Protein 4YAC (pdb70)

Solvent-accessible surface area: 14343 Å² total; per-residue (Å²): 35,111,111,2,117,36,65,6,0,0,0,3,13,0,3,51,42,40,5,29,1,1,0,45,2,1,2,58,77,5,100,2,75,0,0,0,0,13,93,117,91,68,36,1,85,113,2,49,42,73,5,77,141,94,162,38,41,19,41,43,16,131,3,47,16,39,66,155,81,37,0,36,59,5,1,70,67,0,56,159,68,48,10,61,7,12,0,0,0,2,13,19,42,40,55,104,111,29,69,92,130,152,33,72,170,114,39,69,92,109,0,50,49,26,1,23,50,3,7,61,6,0,1,108,23,1,22,55,64,5,54,153,97,58,130,7,8,0,0,0,0,9,4,3,8,2,0,25,9,77,38,114,66,12,28,11,37,13,61,0,9,98,43,0,57,34,44,0,60,59,13,110,120,98,8,76,140,87,120,1,12,8,0,0,0,0,16,7,60,120,94,82,2,53,38,58,27,139,108,19,68,126,60,74,62,41,41,74,11,1,118,48,1,14,61,2,0,84,81,83,110,14,93,9,66,51,23,118,72,9,46,117,18,39,124,65,55,68,91,135,81,85,75,54,131,109,71,148,30,131,86,83,66,76,58,151,125,69,117,91,119,118,94,113,178,141,110,104,137,122

Nearest PDB structures (foldseek):
  4ya6-assembly1_A  TM=1.002E+00  e=1.571E-50  Sphingobium sp. SYK-6
  3tjr-assembly1_A  TM=9.143E-01  e=1.777E-22  Mycobacterium avium subsp. paratuberculosis
  4trr-assembly2_F  TM=9.568E-01  e=6.098E-18  Burkholderia cenocepacia J2315
  4trr-assembly1_D  TM=9.636E-01  e=1.233E-17  Burkholderia cenocepacia J2315
  8dt1-assembly1_A  TM=8.671E-01  e=3.814E-18  Burkholderia cenocepacia

Secondary structure (DSSP, 8-state):
----TT-EEEEETTTSHHHHHHHHHHHHTS--EEEEEES-HHHHHHHHHHHTTSS-EEEEEE--TT-HHHHHHHHHHHHHHT-S-SEEEE---------GGG--HHHHHHHHIIIIIHHHHHHHHHHHHHHHHTS-EEEEEE--GGGT---TT-HHHHHHHHHHHHHHHHHHHHSGGGTEEEEEE------HHHHHHHHHHHH--HHHHHHHHHHHHHTT-SEE---TTHHHHHHHHHHHHHHHHHTTSSSHHHHHHHHHHHHHHSSS--

Foldseek 3Di:
DPLQALAEEEFEPCLDDLRVLLQCCCFAVVVHQYEYEYQDPVSVVVSVVVCVPGPGHYHYDHDDLLDLVVLLVVQVVSCVRRRAHQEYALADADADFDAPVPDDVVNLCVRLSNLAVSLVSNCVNRVVVLLVVLPEHEYEYEAACLLQDDDGRRVSSSVSRVNVVVVQVVCCVPRVVSNYFGAYHHQLCVVVSVVLSVVVVVVDDSNVVSVLVVVCRNVRPHYSYPRCPCVVVSVVVVVVVVCVVCVCVVVCVNVVVVVVVVVVVPPDDD

Organism: Sphingobium sp. (strain NBRC 103272 / SYK-6) (NCBI:txid627192)

CATH classification: 3.40.50.720

Radius of gyration: 21.02 Å; Cα contacts (8 Å, |Δi|>4): 459; chains: 1; bounding box: 44×61×51 Å

B-factor: mean 50.24, std 26.6, range [18.01, 157.69]

Sequence (270 aa):
MQDLEGKVAFVTGGGSGVALGQAKVLAEEAQMKVVIADIRQDHLDEAMGYFSQKNVAVHPVRLDLTDRAAYAAAVDEAEQVFGPVDLLCNTAGVSQFGPIEKATFDDWDWQMDVNVNGVINGVMTVMPRMIERGQGGHILITASMSAFVALPTTGIYCTTKYAVRGLAESLRVEMPKYNIGVSLLCPGGEAVFAGLKRVIEHGFDPVDLGRVVLDAVRNDRFWVLPYPEFAEGQKARDQEVIDAMMSYADHPDYARRMKIREQMKRDMPG

Structure (mmCIF, N/CA/C/O backbone):
data_4YAC
#
_entry.id   4YAC
#
_cell.length_a   79.298
_cell.length_b   79.298
_cell.length_c   71.973
_cell.angle_alpha   90.00
_cell.angle_beta   90.00
_cell.angle_gamma   120.00
#
_symmetry.space_group_name_H-M   'P 32 2 1'
#
loop_
_entity.id
_entity.type
_entity.pdbx_description
1 polymer 'C alpha-dehydrogenase'
2 non-polymer '1,4-DIHYDRONICOTINAMIDE ADENINE DINUCLEOTIDE'
3 water water
#
loop_
_atom_site.g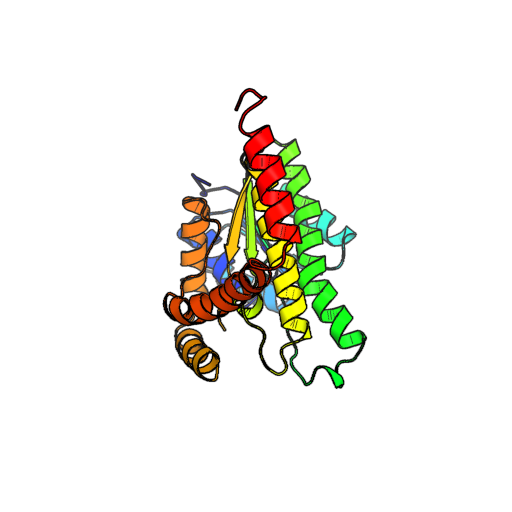roup_PDB
_atom_site.id
_atom_site.type_symbol
_atom_site.label_atom_id
_atom_site.label_alt_id
_atom_site.label_comp_id
_atom_site.label_asym_id
_atom_site.label_entity_id
_atom_site.label_seq_id
_atom_site.pdbx_PDB_ins_code
_atom_site.Cartn_x
_atom_site.Cartn_y
_atom_site.Cartn_z
_atom_site.occupancy
_atom_site.B_iso_or_equiv
_atom_site.auth_seq_id
_atom_site.auth_comp_id
_atom_site.auth_asym_id
_atom_site.auth_atom_id
_atom_site.pdbx_PDB_model_num
ATOM 1 N N . MET A 1 1 ? -9.349 -18.205 25.034 1.00 53.78 1 MET A N 1
ATOM 2 C CA . MET A 1 1 ? -9.944 -18.961 26.174 1.00 44.85 1 MET A CA 1
ATOM 3 C C . MET A 1 1 ? -8.932 -19.073 27.313 1.00 50.35 1 MET A C 1
ATOM 4 O O . MET A 1 1 ? -7.782 -19.447 27.071 1.00 51.64 1 MET A O 1
ATOM 20 N N . GLN A 1 2 ? -9.357 -18.769 28.541 1.00 54.38 2 GLN A N 1
ATOM 21 C CA . GLN A 1 2 ? -8.457 -18.728 29.691 1.00 70.59 2 GLN A CA 1
ATOM 22 C C . GLN A 1 2 ? -8.622 -19.941 30.591 1.00 55.79 2 GLN A C 1
ATOM 23 O O . GLN A 1 2 ? -9.575 -20.714 30.447 1.00 53.42 2 GLN A O 1
ATOM 37 N N . ASP A 1 3 ? -7.660 -20.095 31.498 1.00 66.21 3 ASP A N 1
ATOM 38 C CA . ASP A 1 3 ? -7.683 -21.124 32.534 1.00 79.17 3 ASP A CA 1
ATOM 39 C C . ASP A 1 3 ? -7.899 -22.530 31.968 1.00 94.03 3 ASP A C 1
ATOM 40 O O . ASP A 1 3 ? -8.773 -23.267 32.422 1.00 122.70 3 ASP A O 1
ATOM 49 N N . LEU A 1 4 ? -7.078 -22.903 30.992 1.00 63.78 4 LEU A N 1
ATOM 50 C CA . LEU A 1 4 ? -7.244 -24.165 30.279 1.00 47.20 4 LEU A CA 1
ATOM 51 C C . LEU A 1 4 ? -7.044 -25.395 31.162 1.00 45.13 4 LEU A C 1
ATOM 52 O O . LEU A 1 4 ? -7.483 -26.485 30.806 1.00 40.31 4 LEU A O 1
ATOM 68 N N . GLU A 1 5 ? -6.385 -25.230 32.305 1.00 47.89 5 GLU A N 1
ATOM 69 C CA . GLU A 1 5 ? -6.121 -26.368 33.186 1.00 38.68 5 GLU A CA 1
ATOM 70 C C . GLU A 1 5 ? -7.418 -27.041 33.626 1.00 40.34 5 GLU A C 1
ATOM 71 O O . GLU A 1 5 ? -8.306 -26.395 34.177 1.00 41.30 5 GLU A O 1
ATOM 83 N N . GLY A 1 6 ? -7.518 -28.340 33.369 1.00 35.17 6 GLY A N 1
ATOM 84 C CA . GLY A 1 6 ? -8.682 -29.111 33.762 1.00 38.51 6 GLY A CA 1
ATOM 85 C C . GLY A 1 6 ? -9.824 -29.069 32.763 1.00 38.04 6 GLY A C 1
ATOM 86 O O . GLY A 1 6 ? -10.792 -29.817 32.887 1.00 37.16 6 GLY A O 1
ATOM 90 N N . LYS A 1 7 ? -9.726 -28.192 31.771 1.00 35.11 7 LYS A N 1
ATOM 91 C CA . LYS A 1 7 ? -10.755 -28.117 30.745 1.00 29.33 7 LYS A CA 1
ATOM 92 C C . LYS A 1 7 ? -10.530 -29.225 29.723 1.00 31.76 7 LYS A C 1
ATOM 93 O O . LYS A 1 7 ? -9.445 -29.803 29.652 1.00 34.89 7 LYS A O 1
ATOM 112 N N . VAL A 1 8 ? -11.568 -29.522 28.948 1.00 30.48 8 VAL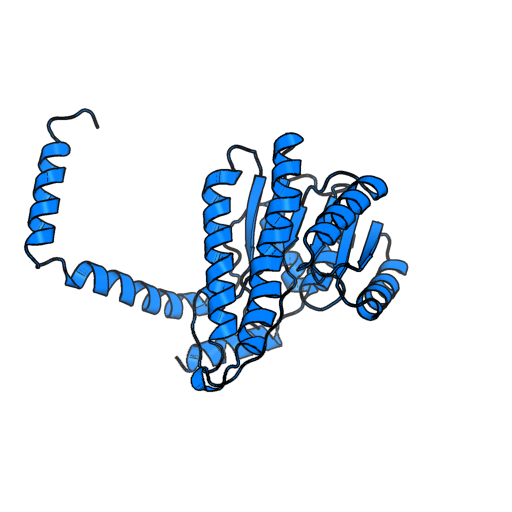 A N 1
ATOM 113 C CA . VAL A 1 8 ? -11.581 -30.692 28.072 1.00 30.77 8 VAL A CA 1
ATOM 114 C C . VAL A 1 8 ? -11.335 -30.346 26.606 1.00 34.76 8 VAL A C 1
ATOM 115 O O . VAL A 1 8 ? -12.023 -29.502 26.041 1.00 29.15 8 VAL A O 1
ATOM 128 N N . ALA A 1 9 ? -10.367 -31.022 25.994 1.00 28.20 9 ALA A N 1
ATOM 129 C CA . ALA A 1 9 ? -10.069 -30.843 24.576 1.00 28.11 9 ALA A CA 1
ATOM 130 C C . ALA A 1 9 ? -10.403 -32.108 23.798 1.00 31.95 9 ALA A C 1
ATOM 131 O O . ALA A 1 9 ? -10.189 -33.221 24.276 1.00 26.95 9 ALA A O 1
ATOM 138 N N . PHE A 1 10 ? -10.921 -31.920 22.590 1.00 25.24 10 PHE A N 1
ATOM 139 C CA . PHE A 1 10 ? -11.244 -33.019 21.694 1.00 22.45 10 PHE A CA 1
ATOM 140 C C . PHE A 1 10 ? -10.434 -32.806 20.422 1.00 26.79 10 PHE A C 1
ATOM 141 O O . PHE A 1 10 ? -10.691 -31.861 19.676 1.00 26.76 10 PHE A O 1
ATOM 158 N N . VAL A 1 11 ? -9.440 -33.666 20.200 1.00 26.62 11 VAL A N 1
ATOM 159 C CA . VAL A 1 11 ? -8.471 -33.477 19.118 1.00 22.46 11 VAL A CA 1
ATOM 160 C C . VAL A 1 11 ? -8.587 -34.583 18.074 1.00 25.62 11 VAL A C 1
ATOM 161 O O . VAL A 1 11 ? -8.283 -35.745 18.349 1.00 25.64 11 VAL A O 1
ATOM 174 N N . THR A 1 12 ? -9.002 -34.215 16.863 1.00 25.41 12 THR A N 1
ATOM 175 C CA . THR A 1 12 ? -9.179 -35.196 15.799 1.00 25.92 12 THR A CA 1
ATOM 176 C C . THR A 1 12 ? -7.859 -35.456 15.081 1.00 23.19 12 THR A C 1
ATOM 177 O O . THR A 1 12 ? -7.034 -34.552 14.907 1.00 26.02 12 THR A O 1
ATOM 188 N N . GLY A 1 13 ? -7.664 -36.707 14.678 1.00 24.35 13 GLY A N 1
ATOM 189 C CA . GLY A 1 13 ? -6.414 -37.128 14.083 1.00 25.86 13 GLY A CA 1
ATOM 190 C C . GLY A 1 13 ? -5.297 -37.224 15.103 1.00 26.57 13 GLY A C 1
ATOM 191 O O . GLY A 1 13 ? -4.128 -37.332 14.736 1.00 24.55 13 GLY A O 1
ATOM 195 N N . GLY A 1 14 ? -5.664 -37.219 16.383 1.00 27.92 14 GLY A N 1
ATOM 196 C CA . GLY A 1 14 ? -4.713 -37.079 17.475 1.00 29.36 14 GLY A CA 1
ATOM 197 C C . GLY A 1 14 ? -3.740 -38.225 17.690 1.00 33.51 14 GLY A C 1
ATOM 198 O O . GLY A 1 14 ? -2.896 -38.158 18.584 1.00 28.02 14 GLY A O 1
ATOM 202 N N . GLY A 1 15 ? -3.851 -39.273 16.882 1.00 28.93 15 GLY A N 1
ATOM 203 C CA . GLY A 1 15 ? -2.963 -40.415 16.994 1.00 31.44 15 GLY A CA 1
ATOM 204 C C . GLY A 1 15 ? -1.619 -40.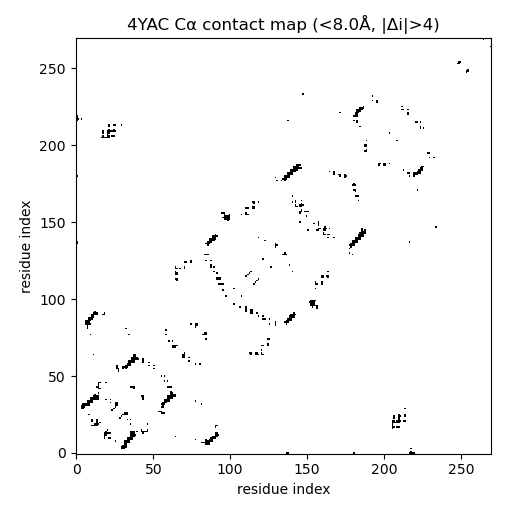220 16.311 1.00 39.18 15 GLY A C 1
ATOM 205 O O . GLY A 1 15 ? -0.703 -41.016 16.514 1.00 36.51 15 GLY A O 1
ATOM 209 N N . SER A 1 16 ? -1.492 -39.171 15.501 1.00 30.75 16 SER A N 1
ATOM 210 C CA . SER A 1 16 ? -0.276 -38.968 14.715 1.00 28.93 16 SER A CA 1
ATOM 211 C C . SER A 1 16 ? -0.072 -37.521 14.285 1.00 33.43 16 SER A C 1
ATOM 212 O O . SER A 1 16 ? -0.993 -36.711 14.339 1.00 30.63 16 SER A O 1
ATOM 220 N N . GLY A 1 17 ? 1.151 -37.210 13.869 1.00 30.19 17 GLY A N 1
ATOM 221 C CA . GLY A 1 17 ? 1.449 -35.978 13.155 1.00 34.30 17 GLY A CA 1
ATOM 222 C C . GLY A 1 17 ? 1.099 -34.692 13.878 1.00 39.31 17 GLY A C 1
ATOM 223 O O . GLY A 1 17 ? 1.292 -34.571 15.089 1.00 32.71 17 GLY A O 1
ATOM 227 N N . VAL A 1 18 ? 0.587 -33.726 13.118 1.00 29.87 18 VAL A N 1
ATOM 228 C CA . VAL A 1 18 ? 0.262 -32.400 13.647 1.00 29.47 18 VAL A CA 1
ATOM 229 C C . VAL A 1 18 ? -0.699 -32.475 14.824 1.00 27.66 18 VAL A C 1
ATOM 230 O O . VAL A 1 18 ? -0.502 -31.801 15.835 1.00 31.40 18 VAL A O 1
ATOM 243 N N . ALA A 1 19 ? -1.740 -33.290 14.693 1.00 24.67 19 ALA A N 1
ATOM 244 C CA . ALA A 1 19 ? -2.760 -33.368 15.736 1.00 26.09 19 ALA A CA 1
ATOM 245 C C . ALA A 1 19 ? -2.197 -33.952 17.031 1.00 26.72 19 ALA A C 1
ATOM 246 O O . ALA A 1 19 ? -2.543 -33.499 18.119 1.00 28.44 19 ALA A O 1
ATOM 253 N N . LEU A 1 20 ? -1.340 -34.961 16.915 1.00 24.69 20 LEU A N 1
ATOM 254 C CA . LEU A 1 20 ? -0.691 -35.531 18.092 1.00 24.66 20 LEU A CA 1
ATOM 255 C C . LEU A 1 20 ? 0.157 -34.466 18.779 1.00 29.52 20 LEU A C 1
ATOM 256 O O . LEU A 1 20 ? 0.205 -34.395 20.006 1.00 27.83 20 LEU A O 1
ATOM 272 N N . GLY A 1 21 ? 0.818 -33.632 17.984 1.00 29.53 21 GLY A N 1
ATOM 273 C CA . GLY A 1 21 ? 1.585 -32.520 18.512 1.00 29.60 21 GLY A CA 1
ATOM 274 C C . GLY A 1 21 ? 0.706 -31.573 19.306 1.00 37.46 21 GLY A C 1
ATOM 275 O O . GLY A 1 21 ? 1.102 -31.077 20.360 1.00 34.92 21 GLY A O 1
ATOM 279 N N . GLN A 1 22 ? -0.497 -31.325 18.800 1.00 35.42 22 GLN A N 1
ATOM 280 C CA . GLN A 1 22 ? -1.453 -30.484 19.509 1.00 33.58 22 GLN A CA 1
ATOM 281 C C . GLN A 1 22 ? -1.872 -31.153 20.815 1.00 28.79 22 GLN A C 1
ATOM 282 O O . GLN A 1 22 ? -1.882 -30.518 21.867 1.00 31.58 22 GLN A O 1
ATOM 296 N N . ALA A 1 23 ? -2.191 -32.440 20.744 1.00 29.62 23 ALA A N 1
ATOM 297 C CA . ALA A 1 23 ? -2.605 -33.199 21.922 1.00 29.53 23 ALA A CA 1
ATOM 298 C C . ALA A 1 23 ? -1.543 -33.177 23.021 1.00 32.29 23 ALA A C 1
ATOM 299 O O . ALA A 1 23 ? -1.859 -32.981 24.200 1.00 33.91 23 ALA A O 1
ATOM 306 N N . LYS A 1 24 ? -0.285 -33.378 22.638 1.00 30.80 24 LYS A N 1
ATOM 307 C CA . LYS A 1 24 ? 0.811 -33.411 23.604 1.00 29.66 24 LYS A CA 1
ATOM 308 C C . LYS A 1 24 ? 0.918 -32.100 24.368 1.00 35.83 24 LYS A C 1
ATOM 309 O O . LYS A 1 24 ? 1.018 -32.088 25.599 1.00 33.37 24 LYS A O 1
ATOM 328 N N . VAL A 1 25 ? 0.908 -30.997 23.630 1.00 33.50 25 VAL A N 1
ATOM 329 C CA . VAL A 1 25 ? 1.047 -29.672 24.225 1.00 31.40 25 VAL A CA 1
ATOM 330 C C . VAL A 1 25 ? -0.142 -29.347 25.119 1.00 35.00 25 VAL A C 1
ATOM 331 O O . VAL A 1 25 ? 0.026 -28.778 26.197 1.00 34.22 25 VAL A O 1
ATOM 344 N N . LEU A 1 26 ? -1.344 -29.709 24.682 1.00 31.87 26 LEU A N 1
ATOM 345 C CA . LEU A 1 26 ? -2.537 -29.411 25.465 1.00 29.63 26 LEU A CA 1
ATOM 346 C C . LEU A 1 26 ? -2.589 -30.260 26.739 1.00 36.23 26 LEU A C 1
ATOM 347 O O . LEU A 1 26 ? -2.961 -29.767 27.806 1.00 34.54 26 LEU A O 1
ATOM 363 N N . ALA A 1 27 ? -2.195 -31.525 26.633 1.00 37.48 27 ALA A N 1
ATOM 364 C CA . ALA A 1 27 ? -2.240 -32.444 27.771 1.00 35.81 27 ALA A CA 1
ATOM 365 C C . ALA A 1 27 ? -1.127 -32.176 28.780 1.00 33.81 27 ALA A C 1
ATOM 366 O O . ALA A 1 27 ? -1.335 -32.272 29.995 1.00 32.49 27 ALA A O 1
ATOM 373 N N . GLU A 1 28 ? 0.056 -31.840 28.279 1.00 35.23 28 GLU A N 1
ATOM 374 C CA . GLU A 1 28 ? 1.237 -31.718 29.128 1.00 34.28 28 GLU A CA 1
ATOM 375 C C . GLU A 1 28 ? 1.407 -30.306 29.672 1.00 43.72 28 GLU A C 1
ATOM 376 O O . GLU A 1 28 ? 1.345 -30.095 30.882 1.00 62.24 28 GLU A O 1
ATOM 388 N N . GLU A 1 29 ? 1.615 -29.340 28.784 1.00 36.81 29 GLU A N 1
ATOM 389 C CA . GLU A 1 29 ? 1.847 -27.963 29.214 1.00 43.80 29 GLU A CA 1
ATOM 390 C C . GLU A 1 29 ? 0.581 -27.318 29.766 1.00 47.02 29 GLU A C 1
ATOM 391 O O . GLU A 1 29 ? 0.562 -26.837 30.899 1.00 44.22 29 GLU A O 1
ATOM 403 N N . ALA A 1 30 ? -0.472 -27.301 28.955 1.00 44.32 30 ALA A N 1
ATOM 404 C CA . ALA A 1 30 ? -1.718 -26.642 29.331 1.00 35.07 30 ALA A CA 1
ATOM 405 C C . ALA A 1 30 ? -2.495 -27.425 30.384 1.00 38.64 30 ALA A C 1
ATOM 406 O O . ALA A 1 30 ? -3.426 -26.894 30.990 1.00 39.38 30 ALA A O 1
ATOM 413 N N . GLN A 1 31 ? -2.126 -28.687 30.579 1.00 39.11 31 GLN A N 1
ATOM 414 C CA . GLN A 1 31 ? -2.771 -29.545 31.570 1.00 33.99 31 GLN A CA 1
ATOM 415 C C . GLN A 1 31 ? -4.274 -29.689 31.325 1.00 34.50 31 GLN A C 1
ATOM 416 O O . GLN A 1 31 ? -5.062 -29.734 32.268 1.00 35.76 31 GLN A O 1
ATOM 430 N N . MET A 1 32 ? -4.671 -29.755 30.058 1.00 30.87 32 MET A N 1
ATOM 431 C CA . MET A 1 32 ? -6.057 -30.045 29.722 1.00 32.48 32 MET A CA 1
ATOM 432 C C . MET A 1 32 ? -6.311 -31.541 29.810 1.00 30.67 32 MET A C 1
ATOM 433 O O . MET A 1 32 ? -5.378 -32.346 29.727 1.00 33.04 32 MET A O 1
ATOM 447 N N . LYS A 1 33 ? -7.576 -31.907 29.990 1.00 29.33 33 LYS A N 1
ATOM 448 C CA . LYS A 1 33 ? -8.007 -33.284 29.810 1.00 31.61 33 LYS A CA 1
ATOM 449 C C . LYS A 1 33 ? -8.266 -33.462 28.329 1.00 29.94 33 LYS A C 1
ATOM 450 O O . LYS A 1 33 ? -9.149 -32.811 27.774 1.00 31.28 33 LYS A O 1
ATOM 469 N N . VAL A 1 34 ? -7.486 -34.324 27.684 1.00 27.74 34 VAL A N 1
ATOM 470 C CA . VAL A 1 34 ? -7.516 -34.427 26.232 1.00 27.16 34 VAL A CA 1
ATOM 471 C C . VAL A 1 34 ? -8.053 -35.760 25.739 1.00 29.67 34 VAL A C 1
ATOM 472 O O . VAL A 1 34 ? -7.566 -36.820 26.129 1.00 30.29 34 VAL A O 1
ATOM 485 N N . VAL A 1 35 ? -9.057 -35.690 24.869 1.00 30.92 35 VAL A N 1
ATOM 486 C CA . VAL A 1 35 ? -9.516 -36.854 24.126 1.00 26.11 35 VAL A CA 1
ATOM 487 C C . VAL A 1 35 ? -8.864 -36.828 22.755 1.00 28.17 35 VAL A C 1
ATOM 488 O O . VAL A 1 35 ? -9.010 -35.849 22.030 1.00 26.53 35 VAL A O 1
ATOM 501 N N . ILE A 1 36 ? -8.134 -37.884 22.404 1.00 26.54 36 ILE A N 1
ATOM 502 C CA . ILE A 1 36 ? -7.595 -38.000 21.053 1.00 22.21 36 ILE A CA 1
ATOM 503 C C . ILE A 1 36 ? -8.482 -38.956 20.279 1.00 29.59 36 ILE A C 1
ATOM 504 O O . ILE A 1 36 ? -8.734 -40.078 20.717 1.00 24.33 36 ILE A O 1
ATOM 520 N N . ALA A 1 37 ? -8.978 -38.476 19.142 1.00 26.54 37 ALA A N 1
ATOM 521 C CA . ALA A 1 37 ? -9.902 -39.222 18.304 1.00 27.65 37 ALA A CA 1
ATOM 522 C C . ALA A 1 37 ? -9.242 -39.518 16.971 1.00 23.60 37 ALA A C 1
ATOM 523 O O . ALA A 1 37 ? -8.812 -38.605 16.276 1.00 28.37 37 ALA A O 1
ATOM 530 N N . ASP A 1 38 ? -9.162 -40.795 16.623 1.00 27.11 38 ASP A N 1
ATOM 531 C CA . ASP A 1 38 ? -8.432 -41.223 15.437 1.00 25.86 38 ASP A CA 1
ATOM 532 C C . ASP A 1 38 ? -9.061 -42.476 14.849 1.00 29.09 38 ASP A C 1
ATOM 533 O O . ASP A 1 38 ? -9.590 -43.305 15.577 1.00 24.79 38 ASP A O 1
ATOM 542 N N . ILE A 1 39 ? -9.006 -42.619 13.531 1.00 24.82 39 ILE A N 1
ATOM 543 C CA . ILE A 1 39 ? -9.587 -43.788 12.887 1.00 26.16 39 ILE A CA 1
ATOM 544 C C . ILE A 1 39 ? -8.704 -45.022 13.071 1.00 27.10 39 ILE A C 1
ATOM 545 O O . ILE A 1 39 ? -9.207 -46.142 13.111 1.00 28.08 39 ILE A O 1
ATOM 561 N N . ARG A 1 40 ? -7.396 -44.819 13.206 1.00 27.19 40 ARG A N 1
ATOM 562 C CA . ARG A 1 40 ? -6.466 -45.940 13.307 1.00 24.80 40 ARG A CA 1
ATOM 563 C C . ARG A 1 40 ? -6.156 -46.338 14.744 1.00 36.89 40 ARG A C 1
ATOM 564 O O . ARG A 1 40 ? -5.616 -45.550 15.519 1.00 30.39 40 ARG A O 1
ATOM 585 N N . GLN A 1 41 ? -6.483 -47.580 15.085 1.00 27.53 41 GLN A N 1
ATOM 586 C CA . GLN A 1 41 ? -6.250 -48.091 16.432 1.00 28.90 41 GLN A CA 1
ATOM 587 C C . GLN A 1 41 ? -4.763 -48.154 16.762 1.00 33.52 41 GLN A C 1
ATOM 588 O O . GLN A 1 41 ? -4.369 -47.897 17.902 1.00 34.56 41 GLN A O 1
ATOM 602 N N . ASP A 1 42 ? -3.930 -48.494 15.781 1.00 29.33 42 ASP A N 1
ATOM 603 C CA . ASP A 1 42 ? -2.506 -48.634 16.065 1.00 33.18 42 ASP A CA 1
ATOM 604 C C . ASP A 1 42 ? -1.882 -47.265 16.358 1.00 37.07 42 ASP A C 1
ATOM 605 O O . ASP A 1 42 ? -0.982 -47.169 17.186 1.00 32.31 42 ASP A O 1
ATOM 614 N N . HIS A 1 43 ? -2.387 -46.201 15.736 1.00 32.63 43 HIS A N 1
ATOM 615 C CA . HIS A 1 43 ? -1.889 -44.858 16.037 1.00 43.17 43 HIS A CA 1
ATOM 616 C C . HIS A 1 43 ? -2.274 -44.439 17.458 1.00 33.89 43 HIS A C 1
ATOM 617 O O . HIS A 1 43 ? -1.463 -43.868 18.182 1.00 31.78 43 HIS A O 1
ATOM 631 N N . LEU A 1 44 ? -3.517 -44.717 17.840 1.00 24.42 44 LEU A N 1
ATOM 632 C CA . LEU A 1 44 ? -3.988 -44.503 19.206 1.00 24.22 44 LEU A CA 1
ATOM 633 C C . LEU A 1 44 ? -3.095 -45.220 20.202 1.00 31.36 44 LEU A C 1
ATOM 634 O O . LEU A 1 44 ? -2.679 -44.639 21.207 1.00 29.97 44 LEU A O 1
ATOM 650 N N . ASP A 1 45 ? -2.807 -46.489 19.930 1.00 27.67 45 ASP A N 1
ATOM 651 C CA . ASP A 1 45 ? -1.999 -47.293 20.841 1.00 34.83 45 ASP A CA 1
ATOM 652 C C . ASP A 1 45 ? -0.595 -46.708 20.983 1.00 38.18 45 ASP A C 1
ATOM 653 O O . ASP A 1 45 ? -0.022 -46.715 22.074 1.00 32.60 45 ASP A O 1
ATOM 662 N N . GLU A 1 46 ? -0.047 -46.205 19.879 1.00 33.46 46 GLU A N 1
ATOM 663 C CA . GLU A 1 46 ? 1.272 -45.582 19.893 1.00 34.78 46 GLU A CA 1
ATOM 664 C C . GLU A 1 46 ? 1.258 -44.323 20.749 1.00 38.35 46 GLU A C 1
ATOM 665 O O . GLU A 1 46 ? 2.136 -44.117 21.584 1.00 38.41 46 GLU A O 1
ATOM 677 N N . ALA A 1 47 ? 0.254 -43.481 20.528 1.00 31.39 47 ALA A N 1
ATOM 678 C CA . ALA A 1 47 ? 0.121 -42.237 21.275 1.00 31.76 47 ALA A CA 1
ATOM 679 C C . ALA A 1 47 ? -0.002 -42.520 22.768 1.00 35.32 47 ALA A C 1
ATOM 680 O O . ALA A 1 47 ? 0.651 -41.871 23.582 1.00 34.35 47 ALA A O 1
ATOM 687 N N . MET A 1 48 ? -0.826 -43.498 23.129 1.00 31.85 48 MET A N 1
ATOM 688 C CA . MET A 1 48 ? -1.029 -43.818 24.539 1.00 29.52 48 MET A CA 1
ATOM 689 C C . MET A 1 48 ? 0.216 -44.454 25.142 1.00 33.04 48 MET A C 1
ATOM 690 O O . MET A 1 48 ? 0.408 -44.418 26.358 1.00 31.81 48 MET A O 1
ATOM 704 N N . GLY A 1 49 ? 1.066 -45.029 24.300 1.00 34.49 49 GLY A N 1
ATOM 705 C CA . GLY A 1 49 ? 2.342 -45.540 24.767 1.00 43.53 49 GLY A CA 1
ATOM 706 C C . GLY A 1 49 ? 3.189 -44.397 25.295 1.00 45.20 49 GLY A C 1
ATOM 707 O O . GLY A 1 49 ? 3.870 -44.521 26.321 1.00 38.21 49 GLY A O 1
ATOM 711 N N . TYR A 1 50 ? 3.136 -43.274 24.584 1.00 37.12 50 TYR A N 1
ATOM 712 C CA . TYR A 1 50 ? 3.817 -42.052 24.999 1.00 32.99 50 TYR A CA 1
ATOM 713 C C . TYR A 1 50 ? 3.173 -41.460 26.253 1.00 31.96 50 TYR A C 1
ATOM 714 O O . TYR A 1 50 ? 3.843 -41.226 27.269 1.00 34.26 50 TYR A O 1
ATOM 732 N N . PHE A 1 51 ? 1.867 -41.230 26.186 1.00 36.75 51 PHE A N 1
ATOM 733 C CA . PHE A 1 51 ? 1.169 -40.543 27.267 1.00 36.23 51 PHE A CA 1
ATOM 734 C C . PHE A 1 51 ? 1.172 -41.350 28.561 1.00 34.94 51 PHE A C 1
ATOM 735 O O . PHE A 1 51 ? 1.013 -40.784 29.637 1.00 34.61 51 PHE A O 1
ATOM 752 N N . SER A 1 52 ? 1.362 -42.663 28.465 1.00 32.29 52 SER A N 1
ATOM 753 C CA . SER A 1 52 ? 1.414 -43.503 29.664 1.00 36.38 52 SER A CA 1
ATOM 754 C C . SER A 1 52 ? 2.684 -43.253 30.476 1.00 42.51 52 SER A C 1
ATOM 755 O O . SER A 1 52 ? 2.833 -43.777 31.582 1.00 39.57 52 SER A O 1
ATOM 763 N N . GLN A 1 53 ? 3.601 -42.469 29.911 1.00 32.31 53 GLN A N 1
ATOM 764 C CA . GLN A 1 53 ? 4.854 -42.120 30.573 1.00 33.58 53 GLN A CA 1
ATOM 765 C C . GLN A 1 53 ? 4.903 -40.638 30.958 1.00 33.54 53 GLN A C 1
ATOM 766 O O . GLN A 1 53 ? 5.973 -40.104 31.255 1.00 34.52 53 GLN A O 1
ATOM 780 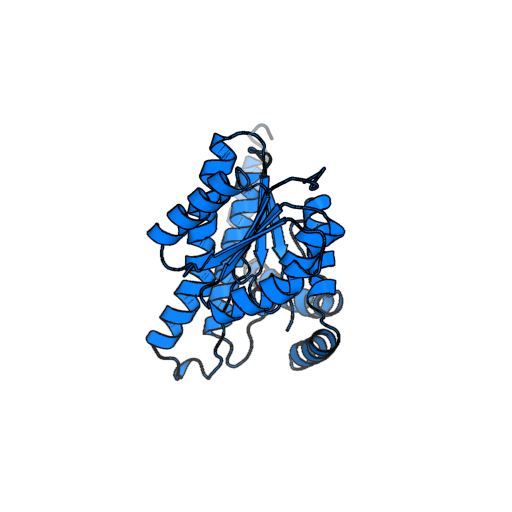N N . LYS A 1 54 ? 3.738 -39.991 30.960 1.00 32.52 54 LYS A N 1
ATOM 781 C CA . LYS A 1 54 ? 3.620 -38.573 31.296 1.00 32.47 54 LYS A CA 1
ATOM 782 C C . LYS A 1 54 ? 2.506 -38.348 32.316 1.00 32.32 54 LYS A C 1
ATOM 783 O O . LYS A 1 54 ? 1.566 -39.137 32.402 1.00 34.27 54 LYS A O 1
ATOM 802 N N . ASN A 1 55 ? 2.593 -37.254 33.063 1.00 35.41 55 ASN A N 1
ATOM 803 C CA . ASN A 1 55 ? 1.553 -36.923 34.029 1.00 34.65 55 ASN A CA 1
ATOM 804 C C . ASN A 1 55 ? 0.394 -36.191 33.358 1.00 33.64 55 ASN A C 1
ATOM 805 O O . ASN A 1 55 ? 0.244 -34.973 33.484 1.00 39.86 55 ASN A O 1
ATOM 816 N N . VAL A 1 56 ? -0.426 -36.953 32.642 1.00 33.95 56 VAL A N 1
ATOM 817 C CA . VAL A 1 56 ? -1.491 -36.393 31.835 1.00 37.29 56 VAL A CA 1
ATOM 818 C C . VAL A 1 56 ? -2.797 -37.136 32.041 1.00 40.92 56 VAL A C 1
ATOM 819 O O . VAL A 1 56 ? -2.818 -38.258 32.553 1.00 32.82 56 VAL A O 1
ATOM 832 N N . ALA A 1 57 ? -3.880 -36.486 31.632 1.00 43.87 57 ALA A N 1
ATOM 833 C CA . ALA A 1 57 ? -5.175 -37.126 31.507 1.00 27.48 57 ALA A CA 1
ATOM 834 C C . ALA A 1 57 ? -5.514 -37.168 30.027 1.00 26.36 57 ALA A C 1
ATOM 835 O O . ALA A 1 57 ? -5.932 -36.161 29.459 1.00 34.99 57 ALA A O 1
ATOM 842 N N . VAL A 1 58 ? -5.310 -38.330 29.414 1.00 31.47 58 VAL A N 1
ATOM 843 C CA . VAL A 1 58 ? -5.619 -38.523 28.004 1.00 31.84 58 VAL A CA 1
ATOM 844 C C . VAL A 1 58 ? -6.478 -39.767 27.811 1.00 30.85 58 VAL A C 1
ATOM 845 O O . VAL A 1 58 ? -6.180 -40.834 28.357 1.00 33.71 58 VAL A O 1
ATOM 858 N N . HIS A 1 59 ? -7.542 -39.609 27.030 1.00 30.05 59 HIS A N 1
ATOM 859 C CA . HIS A 1 59 ? -8.466 -40.690 26.730 1.00 30.15 59 HIS A CA 1
ATOM 860 C C . HIS A 1 59 ? -8.543 -40.907 25.218 1.00 29.83 59 HIS A C 1
ATOM 861 O O . HIS A 1 59 ? -8.919 -39.995 24.493 1.00 28.37 59 HIS A O 1
ATOM 875 N N . PRO A 1 60 ? -8.193 -42.112 24.742 1.00 29.45 60 PRO A N 1
ATOM 876 C CA . PRO A 1 60 ? -8.296 -42.415 23.311 1.00 28.57 60 PRO A CA 1
ATOM 877 C C . PRO A 1 60 ? -9.694 -42.878 22.918 1.00 30.48 60 PRO A C 1
ATOM 878 O O . PRO A 1 60 ? -10.362 -43.543 23.711 1.00 32.61 60 PRO A O 1
ATOM 889 N N . VAL A 1 61 ? -10.129 -42.522 21.713 1.00 29.38 61 VAL A N 1
ATOM 890 C CA . VAL A 1 61 ? -11.354 -43.074 21.157 1.00 27.01 61 VAL A CA 1
ATOM 891 C C . VAL A 1 61 ? -11.154 -43.312 19.672 1.00 26.44 61 VAL A C 1
ATOM 892 O O . VAL A 1 61 ? -10.750 -42.406 18.942 1.00 25.97 61 VAL A O 1
ATOM 905 N N . ARG A 1 62 ? -11.418 -44.532 19.217 1.00 28.64 62 ARG A N 1
ATOM 906 C CA . ARG A 1 62 ? -11.291 -44.814 17.793 1.00 26.71 62 ARG A CA 1
ATOM 907 C C . ARG A 1 62 ? -12.541 -44.332 17.074 1.00 33.93 62 ARG A C 1
ATOM 908 O O . ARG A 1 62 ? -13.651 -44.780 17.367 1.00 32.07 62 ARG A O 1
ATOM 929 N N . LEU A 1 63 ? -12.344 -43.418 16.130 1.00 26.22 63 LEU A N 1
ATOM 930 C CA . LEU A 1 63 ? -13.441 -42.733 15.459 1.00 25.70 63 LEU A CA 1
ATOM 931 C C . LEU A 1 63 ? -13.101 -42.405 14.014 1.00 21.64 63 LEU A C 1
ATOM 932 O O . LEU A 1 63 ? -12.052 -41.829 13.736 1.00 24.46 63 LEU A O 1
ATOM 948 N N . ASP A 1 64 ? -14.003 -42.786 13.110 1.00 23.92 64 ASP A N 1
ATOM 949 C CA . ASP A 1 64 ? -14.018 -42.296 11.736 1.00 24.32 64 ASP A CA 1
ATOM 950 C C . ASP A 1 64 ? -14.857 -41.021 11.711 1.00 21.37 64 ASP A C 1
ATOM 951 O O . ASP A 1 64 ? -16.067 -41.066 11.911 1.00 24.79 64 ASP A O 1
ATOM 960 N N . LEU A 1 65 ? -14.208 -39.886 11.476 1.00 24.13 65 LEU A N 1
ATOM 961 C CA . LEU A 1 65 ? -14.866 -38.585 11.563 1.00 23.79 65 LEU A CA 1
ATOM 962 C C . LEU A 1 65 ? -15.964 -38.409 10.524 1.00 23.86 65 LEU A C 1
ATOM 963 O O . LEU A 1 65 ? -16.811 -37.520 10.661 1.00 23.02 65 LEU A O 1
ATOM 979 N N . THR A 1 66 ? -15.942 -39.238 9.482 1.00 24.56 66 THR A N 1
ATOM 980 C CA . THR A 1 66 ? -16.955 -39.161 8.432 1.00 23.73 66 THR A CA 1
ATOM 981 C C . THR A 1 66 ? -18.245 -39.868 8.847 1.00 29.21 66 THR A C 1
ATOM 982 O O . THR A 1 66 ? -19.255 -39.780 8.151 1.00 26.70 66 THR A O 1
ATOM 993 N N . ASP A 1 67 ? -18.208 -40.554 9.990 1.00 25.73 67 ASP A N 1
ATOM 994 C CA . ASP A 1 67 ? -19.362 -41.276 10.523 1.00 26.17 67 ASP A CA 1
ATOM 995 C C . ASP A 1 67 ? -20.061 -40.421 11.579 1.00 28.63 67 ASP A C 1
ATOM 996 O O . ASP A 1 67 ? -19.615 -40.352 12.722 1.00 28.01 67 ASP A O 1
ATOM 1005 N N . ARG A 1 68 ? -21.165 -39.788 11.194 1.00 23.09 68 ARG A N 1
ATOM 1006 C CA . ARG A 1 68 ? -21.829 -38.802 12.040 1.00 25.61 68 ARG A CA 1
ATOM 1007 C C . ARG A 1 68 ? -22.360 -39.423 13.325 1.00 30.97 68 ARG A C 1
ATOM 1008 O O . ARG A 1 68 ? -22.238 -38.836 14.407 1.00 29.33 68 ARG A O 1
ATOM 1029 N N . ALA A 1 69 ? -22.934 -40.615 13.213 1.00 28.79 69 ALA A N 1
ATOM 1030 C CA . ALA A 1 69 ? -23.487 -41.293 14.380 1.00 29.72 69 ALA A CA 1
ATOM 1031 C C . ALA A 1 69 ? -22.380 -41.612 15.377 1.00 31.81 69 ALA A C 1
ATOM 1032 O O . ALA A 1 69 ? -22.522 -41.386 16.588 1.00 29.51 69 ALA A O 1
ATOM 1039 N N . ALA A 1 70 ? -21.271 -42.134 14.864 1.00 27.40 70 ALA A N 1
ATOM 1040 C CA . ALA A 1 70 ? -20.140 -42.485 15.714 1.00 31.75 70 ALA A CA 1
ATOM 1041 C C . ALA A 1 70 ? -19.516 -41.239 16.324 1.00 36.67 70 ALA A C 1
ATOM 1042 O O . ALA A 1 70 ? -19.024 -41.282 17.447 1.00 29.60 70 ALA A O 1
ATOM 1049 N N . TYR A 1 71 ? -19.536 -40.130 15.590 1.00 29.10 71 TYR A N 1
ATOM 1050 C CA . TYR A 1 71 ? -18.965 -38.890 16.103 1.00 25.60 71 TYR A CA 1
ATOM 1051 C C . TYR A 1 71 ? -19.743 -38.457 17.343 1.00 31.70 71 TYR A C 1
ATOM 1052 O O . TYR A 1 71 ? -19.157 -38.122 18.373 1.00 30.98 71 TYR A O 1
ATOM 1070 N N . ALA A 1 72 ? -21.068 -38.497 17.251 1.00 24.48 72 ALA A N 1
ATOM 1071 C CA . ALA A 1 72 ? -21.910 -38.118 18.377 1.00 28.06 72 ALA A CA 1
ATOM 1072 C C . ALA A 1 72 ? -21.645 -39.030 19.570 1.00 31.77 72 ALA A C 1
ATOM 1073 O O . ALA A 1 72 ? -21.600 -38.573 20.715 1.00 31.58 72 ALA A O 1
ATOM 1080 N N . ALA A 1 73 ? -21.466 -40.318 19.296 1.00 30.36 73 ALA A N 1
ATOM 1081 C CA . ALA A 1 73 ? -21.191 -41.286 20.353 1.00 36.19 73 ALA A CA 1
ATOM 1082 C C . ALA A 1 73 ? -19.841 -41.004 21.003 1.00 31.55 73 ALA A C 1
ATOM 1083 O O . ALA A 1 73 ? -19.692 -41.133 22.220 1.00 32.72 73 ALA A O 1
ATOM 1090 N N . ALA A 1 74 ? -18.864 -40.611 20.189 1.00 29.26 74 ALA A N 1
ATOM 1091 C CA . ALA A 1 74 ? -17.517 -40.342 20.680 1.00 27.69 74 ALA A CA 1
ATOM 1092 C C . ALA A 1 74 ? -17.491 -39.105 21.568 1.00 35.08 74 ALA A C 1
ATOM 1093 O O . ALA A 1 74 ? -16.763 -39.059 22.558 1.00 34.12 74 ALA A O 1
ATOM 1100 N N . VAL A 1 75 ? -18.284 -38.101 21.216 1.00 29.07 75 VAL A N 1
ATOM 1101 C CA . VAL A 1 75 ? -18.362 -36.900 22.033 1.00 26.31 75 VAL A CA 1
ATOM 1102 C C . VAL A 1 75 ? -19.128 -37.200 23.323 1.00 35.74 75 VAL A C 1
ATOM 1103 O O . VAL A 1 75 ? -18.774 -36.691 24.385 1.00 34.22 75 VAL A O 1
ATOM 1116 N N . ASP A 1 76 ? -20.169 -38.027 23.241 1.00 28.84 76 ASP A N 1
ATOM 1117 C CA . ASP A 1 76 ? -20.849 -38.501 24.449 1.00 32.34 76 ASP A CA 1
ATOM 1118 C C . ASP A 1 76 ? -19.845 -39.135 25.399 1.00 53.80 76 ASP A C 1
ATOM 1119 O O . ASP A 1 76 ? -19.838 -38.857 26.600 1.00 53.04 76 ASP A O 1
ATOM 1128 N N . GLU A 1 77 ? -19.010 -40.006 24.839 1.00 50.46 77 GLU A N 1
ATOM 1129 C CA . GLU A 1 77 ? -17.982 -40.707 25.595 1.00 40.09 77 GLU A CA 1
ATOM 1130 C C . GLU A 1 77 ? -17.036 -39.718 26.271 1.00 32.54 77 GLU A C 1
ATOM 1131 O O . GLU A 1 77 ? -16.686 -39.880 27.444 1.00 38.42 77 GLU A O 1
ATOM 1143 N N . ALA A 1 78 ? -16.641 -38.686 25.533 1.00 31.87 78 ALA A N 1
ATOM 1144 C CA . ALA A 1 78 ? -15.796 -37.634 26.083 1.00 29.80 78 ALA A CA 1
ATOM 1145 C C . ALA A 1 78 ? -16.450 -36.994 27.305 1.00 34.52 78 ALA A C 1
ATOM 1146 O O . ALA A 1 78 ? -15.787 -36.726 28.305 1.00 36.08 78 ALA A O 1
ATOM 1153 N N . GLU A 1 79 ? -17.755 -36.762 27.224 1.00 35.68 79 GLU A N 1
ATOM 1154 C CA . GLU A 1 79 ? -18.485 -36.119 28.312 1.00 38.74 79 GLU A CA 1
ATOM 1155 C C . GLU A 1 79 ? -18.594 -37.025 29.536 1.00 40.67 79 GLU A C 1
ATOM 1156 O O . GLU A 1 79 ? -18.563 -36.550 30.675 1.00 39.73 79 GLU A O 1
ATOM 1168 N N . GLN A 1 80 ? -18.726 -38.326 29.304 1.00 46.69 80 GLN A N 1
ATOM 1169 C CA . GLN A 1 80 ? -18.826 -39.282 30.401 1.00 47.45 80 GLN A CA 1
ATOM 1170 C C . GLN A 1 80 ? -17.487 -39.454 31.098 1.00 51.33 80 GLN A C 1
ATOM 1171 O O . GLN A 1 80 ? -17.426 -39.600 32.318 1.00 66.91 80 GLN A O 1
ATOM 1185 N N . VAL A 1 81 ? -16.415 -39.432 30.317 1.00 32.95 81 VAL A N 1
ATOM 1186 C CA . VAL A 1 81 ? -15.085 -39.700 30.848 1.00 39.33 81 VAL A CA 1
ATOM 1187 C C . VAL A 1 81 ? -14.488 -38.469 31.534 1.00 34.99 81 VAL A C 1
ATOM 1188 O O . VAL A 1 81 ? -13.928 -38.576 32.630 1.00 36.08 81 VAL A O 1
ATOM 1201 N N . PHE A 1 82 ? -14.613 -37.308 30.894 1.00 35.31 82 PHE A N 1
ATOM 1202 C CA . PHE A 1 82 ? -14.035 -36.068 31.415 1.00 36.98 82 PHE A CA 1
ATOM 1203 C C . PHE A 1 82 ? -15.102 -35.024 31.720 1.00 43.04 82 PHE A C 1
ATOM 1204 O O . PHE A 1 82 ? -15.207 -34.542 32.844 1.00 50.56 82 PHE A O 1
ATOM 1221 N N . GLY A 1 83 ? -15.878 -34.663 30.705 1.00 33.40 83 GLY A N 1
ATOM 1222 C CA . GLY A 1 83 ? -16.887 -33.627 30.842 1.00 31.91 83 GLY A CA 1
ATOM 1223 C C . GLY A 1 83 ? -17.107 -32.949 29.506 1.00 32.66 83 GLY A C 1
ATOM 1224 O O . GLY A 1 83 ? -16.531 -33.375 28.504 1.00 34.04 83 GLY A O 1
ATOM 1228 N N . PRO A 1 84 ? -17.933 -31.888 29.474 1.00 38.75 84 PRO A N 1
ATOM 1229 C CA . PRO A 1 84 ? -18.239 -31.240 28.190 1.00 36.79 84 PRO A CA 1
ATOM 1230 C C . PRO A 1 84 ? -16.994 -30.698 27.499 1.00 37.18 84 PRO A C 1
ATOM 1231 O O . PRO A 1 84 ? -16.085 -30.210 28.169 1.00 34.61 84 PRO A O 1
ATOM 1242 N N . VAL A 1 85 ? -16.957 -30.787 26.173 1.00 34.51 85 VAL A N 1
ATOM 1243 C CA . VAL A 1 85 ? -15.812 -30.309 25.413 1.00 29.16 85 VAL A CA 1
ATOM 1244 C C . VAL A 1 85 ? -15.721 -28.792 25.479 1.00 30.32 85 VAL A C 1
ATOM 1245 O O . VAL A 1 85 ? -16.689 -28.087 25.180 1.00 31.16 85 VAL A O 1
ATOM 1258 N N . ASP A 1 86 ? -14.551 -28.297 25.870 1.00 28.58 86 ASP A N 1
ATOM 1259 C CA . ASP A 1 86 ? -14.296 -26.863 25.920 1.00 27.29 86 ASP A CA 1
ATOM 1260 C C . ASP A 1 86 ? -13.581 -26.400 24.652 1.00 25.42 86 ASP A C 1
ATOM 1261 O O . ASP A 1 86 ? -13.851 -25.315 24.144 1.00 27.39 86 ASP A O 1
ATOM 1270 N N . LEU A 1 87 ? -12.662 -27.230 24.169 1.00 29.43 87 LEU A N 1
ATOM 1271 C CA . LEU A 1 87 ? -11.852 -26.917 22.997 1.00 29.88 87 LEU A CA 1
ATOM 1272 C C . LEU A 1 87 ? -11.960 -28.044 21.986 1.00 32.73 87 LEU A C 1
ATOM 1273 O O . LEU A 1 87 ? -11.636 -29.188 22.292 1.00 25.88 87 LEU A O 1
ATOM 1289 N N . LEU A 1 88 ? -12.431 -27.718 20.787 1.00 32.65 88 LEU A N 1
ATOM 1290 C CA . LEU A 1 88 ? -12.492 -28.680 19.693 1.00 26.03 88 LEU A CA 1
ATOM 1291 C C . LEU A 1 88 ? -11.407 -28.360 18.673 1.00 28.61 88 LEU A C 1
ATOM 1292 O O . LEU A 1 88 ? -11.358 -27.248 18.146 1.00 26.42 88 LEU A O 1
ATOM 1308 N N . CYS A 1 89 ? -10.543 -29.336 18.404 1.00 26.31 89 CYS A N 1
ATOM 1309 C CA . CYS A 1 89 ? -9.461 -29.169 17.442 1.00 23.95 89 CYS A CA 1
ATOM 1310 C C . CYS A 1 89 ? -9.737 -30.056 16.240 1.00 23.38 89 CYS A C 1
ATOM 1311 O O . CYS A 1 89 ? -9.500 -31.265 16.283 1.00 27.78 89 CYS A O 1
ATOM 1319 N N . ASN A 1 90 ? -10.262 -29.452 15.179 1.00 26.71 90 ASN A N 1
ATOM 1320 C CA . ASN A 1 90 ? -10.517 -30.162 13.933 1.00 27.33 90 ASN A CA 1
ATOM 1321 C C . ASN A 1 90 ? -9.248 -30.186 13.092 1.00 25.99 90 ASN A C 1
ATOM 1322 O O . ASN A 1 90 ? -9.021 -29.288 12.283 1.00 26.55 90 ASN A O 1
ATOM 1333 N N . THR A 1 91 ? -8.423 -31.214 13.280 1.00 24.82 91 THR A N 1
ATOM 1334 C CA . THR A 1 91 ? -7.074 -31.212 12.724 1.00 23.61 91 THR A CA 1
ATOM 1335 C C . THR A 1 91 ? -6.804 -32.390 11.791 1.00 27.40 91 THR A C 1
ATOM 1336 O O . THR A 1 91 ? -5.923 -32.307 10.935 1.00 29.45 91 THR A O 1
ATOM 1347 N N . ALA A 1 92 ? -7.565 -33.470 11.931 1.00 25.25 92 ALA A N 1
ATOM 1348 C CA . ALA A 1 92 ? -7.411 -34.610 11.029 1.00 24.56 92 ALA A CA 1
ATOM 1349 C C . ALA A 1 92 ? -7.532 -34.152 9.586 1.00 24.63 92 ALA A C 1
ATOM 1350 O O . ALA A 1 92 ? -8.341 -33.288 9.261 1.00 26.22 92 ALA A O 1
ATOM 1357 N N . GLY A 1 93 ? -6.703 -34.719 8.724 1.00 26.16 93 GLY A N 1
ATOM 1358 C CA . GLY A 1 93 ? -6.775 -34.419 7.309 1.00 28.34 93 GLY A CA 1
ATOM 1359 C C . GLY A 1 93 ? -5.984 -35.429 6.516 1.00 23.68 93 GLY A C 1
ATOM 1360 O O . GLY A 1 93 ? -5.069 -36.060 7.045 1.00 26.33 93 GLY A O 1
ATOM 1364 N N . VAL A 1 94 ? -6.342 -35.581 5.245 1.00 24.80 94 VAL A N 1
ATOM 1365 C CA . VAL A 1 94 ? -5.625 -36.466 4.336 1.00 24.95 94 VAL A CA 1
ATOM 1366 C C . VAL A 1 94 ? -5.276 -35.726 3.056 1.00 26.92 94 VAL A C 1
ATOM 1367 O O . VAL A 1 94 ? -5.810 -34.649 2.788 1.00 25.64 94 VAL A O 1
ATOM 1380 N N . SER A 1 95 ? -4.388 -36.311 2.260 1.00 27.48 95 SER A N 1
ATOM 1381 C CA . SER A 1 95 ? -4.022 -35.710 0.988 1.00 37.61 95 SER A CA 1
ATOM 1382 C C . SER A 1 95 ? -3.466 -36.731 0.012 1.00 36.09 95 SER A C 1
ATOM 1383 O O . SER A 1 95 ? -2.750 -37.655 0.392 1.00 53.26 95 SER A O 1
ATOM 1391 N N . GLN A 1 96 ? -3.827 -36.548 -1.253 1.00 36.04 96 GLN A N 1
ATOM 1392 C CA . GLN A 1 96 ? -3.223 -37.283 -2.351 1.00 32.82 96 GLN A CA 1
ATOM 1393 C C . GLN A 1 96 ? -3.194 -36.346 -3.547 1.00 36.02 96 GLN A C 1
ATOM 1394 O O . GLN A 1 96 ? -4.225 -35.809 -3.953 1.00 43.69 96 GLN A O 1
ATOM 1408 N N . PHE A 1 97 ? -1.997 -36.141 -4.085 1.00 34.28 97 PHE A N 1
ATOM 1409 C CA . PHE A 1 97 ? -1.777 -35.181 -5.158 1.00 29.13 97 PHE A CA 1
ATOM 1410 C C . PHE A 1 97 ? -1.673 -35.872 -6.511 1.00 32.15 97 PHE A C 1
ATOM 1411 O O . PHE A 1 97 ? -1.334 -37.053 -6.591 1.00 34.58 97 PHE A O 1
ATOM 1428 N N . GLY A 1 98 ? -1.976 -35.126 -7.568 1.00 31.27 98 GLY A N 1
ATOM 1429 C CA . GLY A 1 98 ? -1.881 -35.628 -8.925 1.00 31.38 98 GLY A CA 1
ATOM 1430 C C . GLY A 1 98 ? -2.515 -34.649 -9.891 1.00 30.73 98 GLY A C 1
ATOM 1431 O O . GLY A 1 98 ? -3.230 -33.744 -9.468 1.00 35.84 98 GLY A O 1
ATOM 1435 N N . PRO A 1 99 ? -2.256 -34.820 -11.195 1.00 29.13 99 PRO A N 1
ATOM 1436 C CA . PRO A 1 99 ? -2.884 -33.950 -12.197 1.00 31.81 99 PRO A CA 1
ATOM 1437 C C . PRO A 1 99 ? -4.392 -33.968 -12.039 1.00 36.63 99 PRO A C 1
ATOM 1438 O O . PRO A 1 99 ? -4.954 -35.049 -11.875 1.00 34.70 99 PRO A O 1
ATOM 1449 N N . ILE A 1 100 ? -5.038 -32.810 -12.075 1.00 30.47 100 ILE A N 1
ATOM 1450 C CA . ILE A 1 100 ? -6.463 -32.761 -11.780 1.00 30.67 10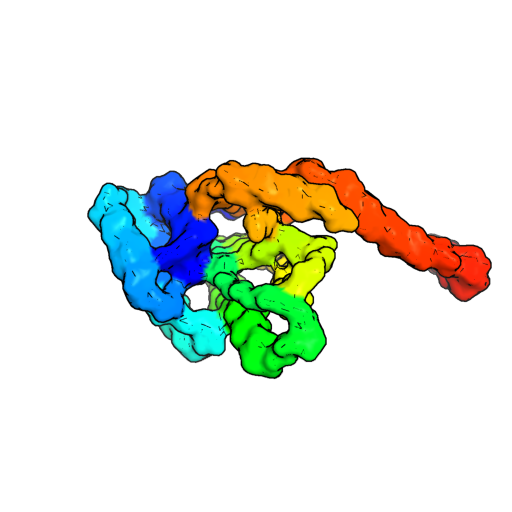0 ILE A CA 1
ATOM 1451 C C . ILE A 1 100 ? -7.261 -33.546 -12.819 1.00 32.55 100 ILE A C 1
ATOM 1452 O O . ILE A 1 100 ? -8.318 -34.088 -12.506 1.00 34.27 100 ILE A O 1
ATOM 1468 N N . GLU A 1 101 ? -6.748 -33.635 -14.043 1.00 32.57 101 GLU A N 1
ATOM 1469 C CA . GLU A 1 101 ? -7.479 -34.322 -15.102 1.00 35.48 101 GLU A CA 1
ATOM 1470 C C . GLU A 1 101 ? -7.437 -35.844 -14.939 1.00 33.60 101 GLU A C 1
ATOM 1471 O O . GLU A 1 101 ? -8.175 -36.559 -15.617 1.00 36.15 101 GLU A O 1
ATOM 1483 N N . LYS A 1 102 ? -6.571 -36.332 -14.054 1.00 32.98 102 LYS A N 1
ATOM 1484 C CA . LYS A 1 102 ? -6.469 -37.769 -13.780 1.00 37.71 102 LYS A CA 1
ATOM 1485 C C . LYS A 1 102 ? -7.140 -38.160 -12.463 1.00 33.04 102 LYS A C 1
ATOM 1486 O O . LYS A 1 102 ? -7.136 -39.330 -12.088 1.00 52.65 102 LYS A O 1
ATOM 1505 N N . ALA A 1 103 ? -7.715 -37.184 -11.766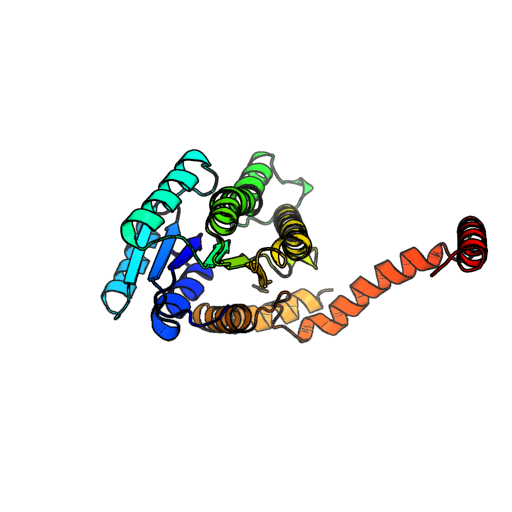 1.00 31.41 103 ALA A N 1
ATOM 1506 C CA . ALA A 1 103 ? -8.391 -37.458 -10.501 1.00 32.75 103 ALA A CA 1
ATOM 1507 C C . ALA A 1 103 ? -9.635 -38.305 -10.741 1.00 34.00 103 ALA A C 1
ATOM 1508 O O . ALA A 1 103 ? -10.337 -38.115 -11.736 1.00 38.50 103 ALA A O 1
ATOM 1515 N N . THR A 1 104 ? -9.891 -39.252 -9.840 1.00 31.69 104 THR A N 1
ATOM 1516 C CA . THR A 1 104 ? -11.096 -40.073 -9.905 1.00 31.99 104 THR A CA 1
ATOM 1517 C C . THR A 1 104 ? -12.137 -39.502 -8.960 1.00 31.75 104 THR A C 1
ATOM 1518 O O . THR A 1 104 ? -11.818 -38.682 -8.102 1.00 27.09 104 THR A O 1
ATOM 1529 N N . PHE A 1 105 ? -13.385 -39.922 -9.119 1.00 30.12 105 PHE A N 1
ATOM 1530 C CA . PHE A 1 105 ? -14.425 -39.490 -8.198 1.00 25.14 105 PHE A CA 1
ATOM 1531 C C . PHE A 1 105 ? -14.145 -40.064 -6.808 1.00 24.96 105 PHE A C 1
ATOM 1532 O O . PHE A 1 105 ? -14.467 -39.436 -5.803 1.00 29.16 105 PHE A O 1
ATOM 1549 N N . ASP A 1 106 ? -13.532 -41.246 -6.743 1.00 25.70 106 ASP A N 1
ATOM 1550 C CA . ASP A 1 106 ? -13.174 -41.812 -5.445 1.00 28.25 106 ASP A CA 1
ATOM 1551 C C . ASP A 1 106 ? -12.110 -40.940 -4.770 1.00 35.41 106 ASP A C 1
ATOM 1552 O O . ASP A 1 106 ? -12.137 -40.768 -3.544 1.00 31.33 106 ASP A O 1
ATOM 1561 N N . ASP A 1 107 ? -11.184 -40.394 -5.561 1.00 53.64 107 ASP A N 1
ATOM 1562 C CA . ASP A 1 107 ? -10.160 -39.486 -5.037 1.00 31.94 107 ASP A CA 1
ATOM 1563 C C . ASP A 1 107 ? -10.817 -38.257 -4.416 1.00 27.31 107 ASP A C 1
ATOM 1564 O O . ASP A 1 107 ? -10.464 -37.835 -3.314 1.00 29.78 107 ASP A O 1
ATOM 1573 N N . TRP A 1 108 ? -11.765 -37.677 -5.148 1.00 25.19 108 TRP A N 1
ATOM 1574 C CA . TRP A 1 108 ? -12.503 -36.513 -4.673 1.00 28.33 108 TRP A CA 1
ATOM 1575 C C . TRP A 1 108 ? -13.274 -36.811 -3.388 1.00 27.83 108 TRP A C 1
ATOM 1576 O O . TRP A 1 108 ? -13.156 -36.085 -2.396 1.00 24.40 108 TRP A O 1
ATOM 1597 N N . ASP A 1 109 ? -14.059 -37.884 -3.406 1.00 25.07 109 ASP A N 1
ATOM 1598 C CA . ASP A 1 109 ? -14.941 -38.201 -2.288 1.00 28.53 109 ASP A CA 1
ATOM 1599 C C . ASP A 1 109 ? -14.171 -38.477 -0.997 1.00 25.58 109 ASP A C 1
ATOM 1600 O O . ASP A 1 109 ? -14.573 -38.024 0.072 1.00 25.84 109 ASP A O 1
ATOM 1609 N N . TRP A 1 110 ? -13.076 -39.223 -1.089 1.00 26.09 110 TRP A N 1
ATOM 1610 C CA . TRP A 1 110 ? -12.275 -39.532 0.095 1.00 32.86 110 TRP A CA 1
ATOM 1611 C C . TRP A 1 110 ? -11.752 -38.258 0.758 1.00 46.46 110 TRP A C 1
ATOM 1612 O O . TRP A 1 110 ? -11.955 -38.047 1.951 1.00 28.67 110 TRP A O 1
ATOM 1633 N N . GLN A 1 111 ? -11.100 -37.396 -0.015 1.00 26.66 111 GLN A N 1
ATOM 1634 C CA . GLN A 1 111 ? -10.502 -36.190 0.552 1.00 26.93 111 GLN A CA 1
ATOM 1635 C C . GLN A 1 111 ? -11.569 -35.183 0.979 1.00 28.32 111 GLN A C 1
ATOM 1636 O O . GLN A 1 111 ? -11.426 -34.527 2.012 1.00 23.90 111 GLN A O 1
ATOM 1650 N N . MET A 1 112 ? -12.644 -35.070 0.202 1.00 23.33 112 MET A N 1
ATOM 1651 C CA . MET A 1 112 ? -13.762 -34.208 0.575 1.00 21.21 112 MET A CA 1
ATOM 1652 C C . MET A 1 112 ? -14.388 -34.675 1.888 1.00 21.68 112 MET A C 1
ATOM 1653 O O . MET A 1 112 ? -14.683 -33.866 2.769 1.00 24.73 112 MET A O 1
ATOM 1667 N N . ASP A 1 113 ? -14.577 -35.982 2.030 1.00 25.16 113 ASP A N 1
ATOM 1668 C CA . ASP A 1 113 ? -15.278 -36.509 3.198 1.00 28.35 113 ASP A CA 1
ATOM 1669 C C . ASP A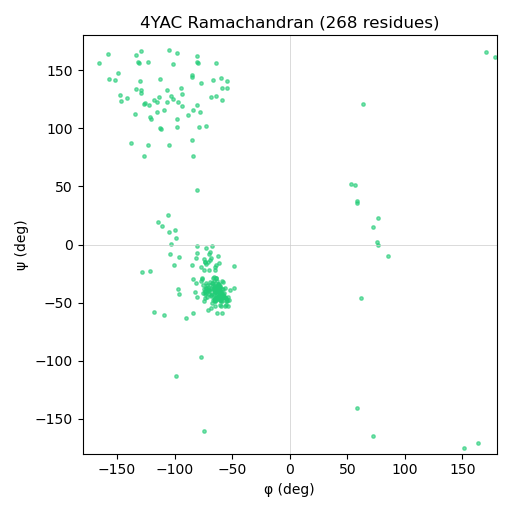 1 113 ? -14.474 -36.265 4.480 1.00 26.61 113 ASP A C 1
ATOM 1670 O O . ASP A 1 113 ? -15.020 -35.802 5.479 1.00 24.24 113 ASP A O 1
ATOM 1679 N N . VAL A 1 114 ? -13.179 -36.561 4.462 1.00 24.42 114 VAL A N 1
ATOM 1680 C CA . VAL A 1 114 ? -12.367 -36.370 5.669 1.00 25.84 114 VAL A CA 1
ATOM 1681 C C . VAL A 1 114 ? -12.074 -34.897 5.925 1.00 23.21 114 VAL A C 1
ATOM 1682 O O . VAL A 1 114 ? -12.258 -34.411 7.038 1.00 24.70 114 VAL A O 1
ATOM 1695 N N . ASN A 1 115 ? -11.618 -34.188 4.900 1.00 23.71 115 ASN A N 1
ATOM 1696 C CA . ASN A 1 115 ? -11.121 -32.831 5.096 1.00 21.48 115 ASN A CA 1
ATOM 1697 C C . ASN A 1 115 ? -12.222 -31.795 5.282 1.00 24.82 115 ASN A C 1
ATOM 1698 O O . ASN A 1 115 ? -12.012 -30.790 5.963 1.00 25.55 115 ASN A O 1
ATOM 1709 N N . VAL A 1 116 ? -13.387 -32.022 4.676 1.00 22.28 116 VAL A N 1
ATOM 1710 C CA . VAL A 1 116 ? -14.475 -31.060 4.780 1.00 20.73 116 VAL A CA 1
ATOM 1711 C C . VAL A 1 116 ? -15.592 -31.611 5.661 1.00 25.12 116 VAL A C 1
ATOM 1712 O O . VAL A 1 116 ? -15.913 -31.015 6.687 1.00 25.33 116 VAL A O 1
ATOM 1725 N N . ASN A 1 117 ? -16.190 -32.736 5.282 1.00 22.67 117 ASN A N 1
ATOM 1726 C CA . ASN A 1 117 ? -17.275 -33.289 6.086 1.00 24.50 117 ASN A CA 1
ATOM 1727 C C . ASN A 1 117 ? -16.818 -33.668 7.490 1.00 30.22 117 ASN A C 1
ATOM 1728 O O . ASN A 1 117 ? -17.586 -33.536 8.432 1.00 23.85 117 ASN A O 1
ATOM 1739 N N . GLY A 1 118 ? -15.579 -34.128 7.642 1.00 24.45 118 GLY A N 1
ATOM 1740 C CA . GLY A 1 118 ? -15.079 -34.477 8.966 1.00 24.34 118 GLY A CA 1
ATOM 1741 C C . GLY A 1 118 ? -15.063 -33.276 9.895 1.00 25.20 118 GLY A C 1
ATOM 1742 O O . GLY A 1 118 ? -15.359 -33.393 11.094 1.00 21.68 118 GLY A O 1
ATOM 1746 N N . VAL A 1 119 ? -14.719 -32.118 9.340 1.00 25.54 119 VAL A N 1
ATOM 1747 C CA . VAL A 1 119 ? -14.696 -30.872 10.101 1.00 25.14 119 VAL A CA 1
ATOM 1748 C C . VAL A 1 119 ? -16.120 -30.389 10.365 1.00 26.47 119 VAL A C 1
ATOM 1749 O O . VAL A 1 119 ? -16.449 -29.993 11.488 1.00 25.39 119 VAL A O 1
ATOM 1762 N N . ILE A 1 120 ? -16.960 -30.415 9.331 1.00 20.81 120 ILE A N 1
ATOM 1763 C CA . ILE A 1 120 ? -18.370 -30.066 9.492 1.00 21.40 120 ILE A CA 1
ATOM 1764 C C . ILE A 1 120 ? -19.005 -30.937 10.573 1.00 23.15 120 ILE A C 1
ATOM 1765 O O . ILE A 1 120 ? -19.728 -30.444 11.444 1.00 23.08 120 ILE A O 1
ATOM 1781 N N . ASN A 1 121 ? -18.735 -32.236 10.508 1.00 22.79 121 ASN A N 1
ATOM 1782 C CA . ASN A 1 121 ? -19.328 -33.182 11.445 1.00 23.53 121 ASN A CA 1
ATOM 1783 C C . ASN A 1 121 ? -18.945 -32.872 12.891 1.00 24.57 121 ASN A C 1
ATOM 1784 O O . ASN A 1 121 ? -19.783 -32.938 13.787 1.00 23.63 121 ASN A O 1
ATOM 1795 N N . GLY A 1 122 ? -17.684 -32.527 13.118 1.00 22.25 122 GLY A N 1
ATOM 1796 C CA . GLY A 1 122 ? -17.242 -32.171 14.456 1.00 23.04 122 GLY A CA 1
ATOM 1797 C C . GLY A 1 122 ? -17.888 -30.886 14.929 1.00 27.92 122 GLY A C 1
ATOM 1798 O O . GLY A 1 122 ? -18.400 -30.808 16.050 1.00 25.97 122 GLY A O 1
ATOM 1802 N N . VAL A 1 123 ? -17.866 -29.873 14.069 1.00 24.20 123 VAL A N 1
ATOM 1803 C CA . VAL A 1 123 ? -18.447 -28.574 14.400 1.00 27.08 123 VAL A CA 1
ATOM 1804 C C . VAL A 1 123 ? -19.933 -28.717 14.740 1.00 26.50 123 VAL A C 1
ATOM 1805 O O . VAL A 1 123 ? -20.403 -28.166 15.729 1.00 26.62 123 VAL A O 1
ATOM 1818 N N . MET A 1 124 ? -20.673 -29.478 13.946 1.00 25.65 124 MET A N 1
ATOM 1819 C CA . MET A 1 124 ? -22.110 -29.595 14.166 1.00 24.51 124 MET A CA 1
ATOM 1820 C C . MET A 1 124 ? -22.450 -30.518 15.330 1.00 24.31 124 MET A C 1
ATOM 1821 O O . MET A 1 124 ? -23.551 -30.454 15.863 1.00 27.60 124 MET A O 1
ATOM 1835 N N . THR A 1 125 ? -21.511 -31.373 15.727 1.00 26.39 125 THR A N 1
ATOM 1836 C CA . THR A 1 125 ? -21.749 -32.267 16.859 1.00 24.03 125 THR A CA 1
ATOM 1837 C C . THR A 1 125 ? -21.482 -31.540 18.172 1.00 28.06 125 THR A C 1
ATOM 1838 O O . THR A 1 125 ? -22.234 -31.692 19.137 1.00 30.74 125 THR A O 1
ATOM 1849 N N . VAL A 1 126 ? -20.420 -30.737 18.195 1.00 25.95 126 VAL A N 1
ATOM 1850 C CA . VAL A 1 126 ? -19.940 -30.129 19.439 1.00 26.88 126 VAL A CA 1
ATOM 1851 C C . VAL A 1 126 ? -20.442 -28.703 19.674 1.00 29.68 126 VAL A C 1
ATOM 1852 O O . VAL A 1 126 ? -20.811 -28.352 20.792 1.00 28.52 126 VAL A O 1
ATOM 1865 N N . MET A 1 127 ? -20.448 -27.875 18.637 1.00 28.18 127 MET A N 1
ATOM 1866 C CA . MET A 1 127 ? -20.735 -26.455 18.819 1.00 30.04 127 MET A CA 1
ATOM 1867 C C . MET A 1 127 ? -22.144 -26.195 19.380 1.00 31.75 127 MET A C 1
ATOM 1868 O O . MET A 1 127 ? -22.314 -25.323 20.236 1.00 35.18 127 MET A O 1
ATOM 1882 N N . PRO A 1 128 ? -23.157 -26.957 18.930 1.00 31.03 128 PRO A N 1
ATOM 1883 C CA . PRO A 1 128 ? -24.477 -26.781 19.555 1.00 33.82 128 PRO A CA 1
ATOM 1884 C C . PRO A 1 128 ? -24.517 -27.162 21.040 1.00 34.77 128 PRO A C 1
ATOM 1885 O O . PRO A 1 128 ? -25.324 -26.610 21.791 1.00 33.74 128 PRO A O 1
ATOM 1896 N N . ARG A 1 129 ? -23.664 -28.093 21.457 1.00 31.46 129 ARG A N 1
ATOM 1897 C CA . ARG A 1 129 ? -23.573 -28.461 22.865 1.00 31.06 129 ARG A CA 1
ATOM 1898 C C . ARG A 1 129 ? -22.922 -27.336 23.663 1.00 35.29 129 ARG A C 1
ATOM 1899 O O . ARG A 1 129 ? -23.330 -27.044 24.788 1.00 36.44 129 ARG A O 1
ATOM 1920 N N . MET A 1 130 ? -21.910 -26.704 23.074 1.00 30.00 130 MET A N 1
ATOM 1921 C CA . MET A 1 130 ? -21.257 -25.562 23.703 1.00 35.44 130 MET A CA 1
ATOM 1922 C C . MET A 1 130 ? -22.254 -24.441 23.966 1.00 37.20 130 MET A C 1
ATOM 1923 O O . MET A 1 130 ? -22.299 -23.884 25.061 1.00 35.00 130 MET A O 1
ATOM 1937 N N . ILE A 1 131 ? -23.042 -24.110 22.947 1.00 35.41 131 ILE A N 1
ATOM 1938 C CA . ILE A 1 131 ? -24.023 -23.035 23.045 1.00 36.53 131 ILE A CA 1
ATOM 1939 C C . ILE A 1 131 ? -25.051 -23.359 24.123 1.00 42.59 131 ILE A C 1
ATOM 1940 O O . ILE A 1 131 ? -25.375 -22.516 24.964 1.00 39.46 131 ILE A O 1
ATOM 1956 N N . GLU A 1 132 ? -25.543 -24.592 24.103 1.00 42.73 132 GLU A N 1
ATOM 1957 C CA . GLU A 1 132 ? -26.561 -25.043 25.046 1.00 48.18 132 GLU A CA 1
ATOM 1958 C C . GLU A 1 132 ? -26.068 -24.957 26.493 1.00 40.64 132 GLU A C 1
ATOM 1959 O O . GLU A 1 132 ? -26.838 -24.637 27.406 1.00 37.49 132 GLU A O 1
ATOM 1971 N N . ARG A 1 133 ? -24.783 -25.231 26.692 1.00 33.10 133 ARG A N 1
ATOM 1972 C CA . ARG A 1 133 ? -24.190 -25.236 28.026 1.00 36.47 133 ARG A CA 1
ATOM 1973 C C . ARG A 1 133 ? -23.979 -23.815 28.549 1.00 40.13 133 ARG A C 1
ATOM 1974 O O . ARG A 1 133 ? -24.094 -23.560 29.750 1.00 39.21 133 ARG A O 1
ATOM 1995 N N . GLY A 1 134 ? -23.655 -22.895 27.648 1.00 41.92 134 GLY A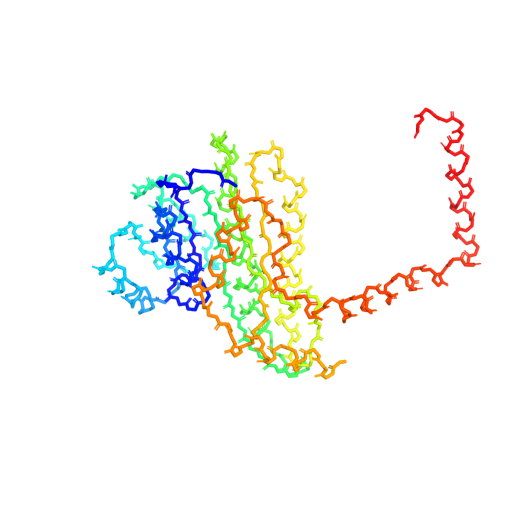 N 1
ATOM 1996 C CA . GLY A 1 134 ? -23.583 -21.487 27.993 1.00 45.76 134 GLY A CA 1
ATOM 1997 C C . GLY A 1 134 ? -22.339 -21.075 28.758 1.00 42.57 134 GLY A C 1
ATOM 1998 O O . GLY A 1 134 ? -22.352 -20.051 29.441 1.00 48.37 134 GLY A O 1
ATOM 2002 N N . GLN A 1 135 ? -21.268 -21.859 28.643 1.00 34.10 135 GLN A N 1
ATOM 2003 C CA . GLN A 1 135 ? -20.010 -21.550 29.324 1.00 36.25 135 GLN A CA 1
ATOM 2004 C C . GLN A 1 135 ? -18.901 -21.226 28.330 1.00 38.13 135 GLN A C 1
ATOM 2005 O O . GLN A 1 135 ? -17.718 -21.288 28.664 1.00 41.82 135 GLN A O 1
ATOM 2019 N N . GLY A 1 136 ? -19.283 -20.881 27.108 1.00 35.51 136 GLY A N 1
ATOM 2020 C CA . GLY A 1 136 ? -18.310 -20.549 26.088 1.00 37.93 136 GLY A CA 1
ATOM 2021 C C . GLY A 1 136 ? -17.574 -21.777 25.593 1.00 37.39 136 GLY A C 1
ATOM 2022 O O . GLY A 1 136 ? -17.995 -22.910 25.825 1.00 36.35 136 GLY A O 1
ATOM 2026 N N . GLY A 1 137 ? -16.462 -21.546 24.908 1.00 33.86 137 GLY A N 1
ATOM 2027 C CA . GLY A 1 137 ? -15.700 -22.623 24.311 1.00 31.11 137 GLY A CA 1
ATOM 2028 C C . GLY A 1 137 ? -14.743 -22.086 23.269 1.00 30.34 137 GLY A C 1
ATOM 2029 O O . GLY A 1 137 ? -14.559 -20.875 23.140 1.00 31.02 137 GLY A O 1
ATOM 2033 N N . HIS A 1 138 ? -14.125 -22.994 22.527 1.00 30.44 138 HIS A N 1
ATOM 2034 C CA . HIS A 1 138 ? -13.214 -22.601 21.469 1.00 25.82 138 HIS A CA 1
ATOM 2035 C C . HIS A 1 138 ? -13.181 -23.658 20.383 1.00 28.51 138 HIS A C 1
ATOM 2036 O O . HIS A 1 138 ? -13.243 -24.854 20.667 1.00 28.87 138 HIS A O 1
ATOM 2050 N N . ILE A 1 139 ? -13.099 -23.206 19.136 1.00 26.79 139 ILE A N 1
ATOM 2051 C CA . ILE A 1 139 ? -13.052 -24.103 17.992 1.00 25.18 139 ILE A CA 1
ATOM 2052 C C . ILE A 1 139 ? -11.829 -23.793 17.143 1.00 28.22 139 ILE A C 1
ATOM 2053 O O . ILE A 1 139 ? -11.659 -22.673 16.667 1.00 31.24 139 ILE A O 1
ATOM 2069 N N . LEU A 1 140 ? -10.979 -24.799 16.972 1.00 28.27 140 LEU A N 1
ATOM 2070 C CA . LEU A 1 140 ? -9.829 -24.715 16.082 1.00 24.43 140 LEU A CA 1
ATOM 2071 C C . LEU A 1 140 ? -10.099 -25.534 14.844 1.00 21.91 140 LEU A C 1
ATOM 2072 O O . LEU A 1 140 ? -10.552 -26.676 14.930 1.00 24.11 140 LEU A O 1
ATOM 2088 N N . ILE A 1 141 ? -9.825 -24.932 13.693 1.00 27.48 141 ILE A N 1
ATOM 2089 C CA . ILE A 1 141 ? -9.816 -25.640 12.426 1.00 26.39 141 ILE A CA 1
ATOM 2090 C C . ILE A 1 141 ? -8.404 -25.552 11.874 1.00 25.94 141 ILE A C 1
ATOM 2091 O O . ILE A 1 141 ? -7.847 -24.458 11.744 1.00 28.77 141 ILE A O 1
ATOM 2107 N N . THR A 1 142 ? -7.818 -26.712 11.587 1.00 29.12 142 THR A N 1
ATOM 2108 C CA . THR A 1 142 ? -6.507 -26.777 10.950 1.00 26.68 142 THR A CA 1
ATOM 2109 C C . THR A 1 142 ? -6.697 -26.989 9.463 1.00 27.48 142 THR A C 1
ATOM 2110 O O . THR A 1 142 ? -7.095 -28.068 9.024 1.00 30.41 142 THR A O 1
ATOM 2121 N N . ALA A 1 143 ? -6.431 -25.940 8.697 1.00 34.83 143 ALA A N 1
ATOM 2122 C CA . ALA A 1 143 ? -6.510 -26.007 7.248 1.00 32.93 143 ALA A CA 1
ATOM 2123 C C . ALA A 1 143 ? -5.104 -26.199 6.689 1.00 28.56 143 ALA A C 1
ATOM 2124 O O . ALA A 1 143 ? -4.486 -27.232 6.926 1.00 34.74 143 ALA A O 1
ATOM 2131 N N . SER A 1 144 ? -4.594 -25.194 5.983 1.00 26.56 144 SER A N 1
ATOM 2132 C CA . SER A 1 144 ? -3.328 -25.295 5.274 1.00 29.39 144 SER A CA 1
ATOM 2133 C C . SER A 1 144 ? -3.085 -23.983 4.545 1.00 25.69 144 SER A C 1
ATOM 2134 O O . SER A 1 144 ? -4.022 -23.216 4.323 1.00 29.44 144 SER A O 1
ATOM 2142 N N . MET A 1 145 ? -1.841 -23.715 4.159 1.00 31.15 145 MET A N 1
ATOM 2143 C CA . MET A 1 145 ? -1.581 -22.564 3.305 1.00 32.36 145 MET A CA 1
ATOM 2144 C C . MET A 1 145 ? -2.178 -22.794 1.917 1.00 30.79 145 MET A C 1
ATOM 2145 O O . MET A 1 145 ? -2.268 -21.866 1.114 1.00 31.76 145 MET A O 1
ATOM 2159 N N . SER A 1 146 ? -2.600 -24.027 1.644 1.00 28.88 146 SER A N 1
ATOM 2160 C CA . SER A 1 146 ? -3.337 -24.323 0.418 1.00 30.60 146 SER A CA 1
ATOM 2161 C C . SER A 1 146 ? -4.729 -23.699 0.445 1.00 32.72 146 SER A C 1
ATOM 2162 O O . SER A 1 146 ? -5.457 -23.759 -0.543 1.00 31.83 146 SER A O 1
ATOM 2170 N N . ALA A 1 147 ? -5.102 -23.117 1.584 1.00 28.04 147 ALA A N 1
ATOM 2171 C CA . ALA A 1 147 ? -6.329 -22.337 1.674 1.00 24.53 147 ALA A CA 1
ATOM 2172 C C . ALA A 1 147 ? -6.109 -20.931 1.108 1.00 28.08 147 ALA A C 1
ATOM 2173 O O . ALA A 1 147 ? -7.035 -20.120 1.077 1.00 31.13 147 ALA A O 1
ATOM 2180 N N . PHE A 1 148 ? -4.880 -20.650 0.674 1.00 26.08 148 PHE A N 1
ATOM 2181 C CA . PHE A 1 148 ? -4.527 -19.360 0.081 1.00 27.59 148 PHE A CA 1
ATOM 2182 C C . PHE A 1 148 ? -3.831 -19.503 -1.268 1.00 28.63 148 PHE A C 1
ATOM 2183 O O . PHE A 1 148 ? -3.831 -18.568 -2.071 1.00 34.46 148 PHE A O 1
ATOM 2200 N N . VAL A 1 149 ? -3.217 -20.659 -1.500 1.00 29.88 149 VAL A N 1
ATOM 2201 C CA . VAL A 1 149 ? -2.343 -20.839 -2.655 1.00 28.83 149 VAL A CA 1
ATOM 2202 C C . VAL A 1 149 ? -2.595 -22.147 -3.387 1.00 29.51 149 VAL A C 1
ATOM 2203 O O . VAL A 1 149 ? -2.308 -23.226 -2.872 1.00 29.76 149 VAL A O 1
ATOM 2216 N N . ALA A 1 150 ? -3.113 -22.039 -4.606 1.00 32.64 150 ALA A N 1
ATOM 2217 C CA . ALA A 1 150 ? -3.265 -23.198 -5.482 1.00 29.79 150 ALA A CA 1
ATOM 2218 C C . ALA A 1 150 ? -1.912 -23.563 -6.095 1.00 31.78 150 ALA A C 1
ATOM 2219 O O . ALA A 1 150 ? -1.141 -22.682 -6.475 1.00 31.44 150 ALA A O 1
ATOM 2226 N N . LEU A 1 151 ? -1.638 -24.862 -6.177 1.00 29.84 151 LEU A N 1
ATOM 2227 C CA . LEU A 1 151 ? -0.361 -25.381 -6.666 1.00 36.00 151 LEU A CA 1
ATOM 2228 C C . LEU A 1 151 ? -0.612 -26.479 -7.689 1.00 32.41 151 LEU A C 1
ATOM 2229 O O . LEU A 1 151 ? -1.676 -27.097 -7.682 1.00 34.18 151 LEU A O 1
ATOM 2245 N N . PRO A 1 152 ? 0.366 -26.737 -8.570 1.00 36.24 152 PRO A N 1
ATOM 2246 C CA . PRO A 1 152 ? 0.184 -27.882 -9.466 1.00 36.13 152 PRO A CA 1
ATOM 2247 C C . PRO A 1 152 ? -0.000 -29.189 -8.691 1.00 32.01 152 PRO A C 1
ATOM 2248 O O . PRO A 1 152 ? 0.725 -29.446 -7.731 1.00 54.51 152 PRO A O 1
ATOM 2259 N N . THR A 1 153 ? -0.989 -29.973 -9.109 1.00 31.84 153 THR A N 1
ATOM 2260 C CA . THR A 1 153 ? -1.286 -31.303 -8.558 1.00 31.35 153 THR A CA 1
ATOM 2261 C C . THR A 1 153 ? -1.992 -31.308 -7.198 1.00 32.24 153 THR A C 1
ATOM 2262 O O . THR A 1 153 ? -2.287 -32.384 -6.675 1.00 32.71 153 THR A O 1
ATOM 2273 N N . THR A 1 154 ? -2.275 -30.138 -6.624 1.00 29.55 154 THR A N 1
ATOM 2274 C CA . THR A 1 154 ? -2.962 -30.079 -5.322 1.00 27.57 154 THR A CA 1
ATOM 2275 C C . THR A 1 154 ? -4.429 -29.658 -5.444 1.00 33.80 154 THR A C 1
ATOM 2276 O O . THR A 1 154 ? -5.009 -29.137 -4.492 1.00 28.65 154 THR A O 1
ATOM 2287 N N . GLY A 1 155 ? -5.026 -29.897 -6.607 1.00 31.88 155 GLY A N 1
ATOM 2288 C CA . GLY A 1 155 ? -6.374 -29.431 -6.893 1.00 28.81 155 GLY A CA 1
ATOM 2289 C C . GLY A 1 155 ? -7.443 -29.853 -5.900 1.00 26.60 155 GLY A C 1
ATOM 2290 O O . GLY A 1 155 ? -8.203 -29.019 -5.406 1.00 28.05 155 GLY A O 1
ATOM 2294 N N . ILE A 1 156 ? -7.521 -31.148 -5.614 1.00 25.95 156 ILE A N 1
ATOM 2295 C CA . ILE A 1 156 ? -8.507 -31.650 -4.663 1.00 24.35 156 ILE A CA 1
ATOM 2296 C C . ILE A 1 156 ? -8.209 -31.107 -3.272 1.00 26.20 156 ILE A C 1
ATOM 2297 O O . ILE A 1 156 ? -9.081 -30.530 -2.629 1.00 23.54 156 ILE A O 1
ATOM 2313 N N . TYR A 1 157 ? -6.970 -31.289 -2.822 1.00 26.42 157 TYR A N 1
ATOM 2314 C CA . TYR A 1 157 ? -6.545 -30.831 -1.503 1.00 23.11 157 TYR A CA 1
ATOM 2315 C C . TYR A 1 157 ? -6.858 -29.349 -1.287 1.00 26.41 157 TYR A C 1
ATOM 2316 O O . TYR A 1 157 ? -7.415 -28.966 -0.259 1.00 25.99 157 TYR A O 1
ATOM 2334 N N . CYS A 1 158 ? -6.509 -28.527 -2.271 1.00 25.15 158 CYS A N 1
ATOM 2335 C CA . CYS A 1 158 ? -6.734 -27.088 -2.212 1.00 24.24 158 CYS A CA 1
ATOM 2336 C C . CYS A 1 158 ? -8.218 -26.769 -2.085 1.00 23.71 158 CYS A C 1
ATOM 2337 O O . CYS A 1 158 ? -8.611 -25.915 -1.286 1.00 27.51 158 CYS A O 1
ATOM 2345 N N . THR A 1 159 ? -9.041 -27.466 -2.862 1.00 24.18 159 THR A N 1
ATOM 2346 C CA . THR A 1 159 ? -10.482 -27.269 -2.802 1.00 18.01 159 THR A CA 1
ATOM 2347 C C . THR A 1 159 ? -10.987 -27.513 -1.376 1.00 21.54 159 THR A C 1
ATOM 2348 O O . THR A 1 159 ? -11.762 -26.715 -0.854 1.00 26.02 159 THR A O 1
ATOM 2359 N N . THR A 1 160 ? -10.528 -28.590 -0.740 1.00 21.63 160 THR A N 1
ATOM 2360 C CA . THR A 1 160 ? -11.000 -28.916 0.611 1.00 24.18 160 THR A CA 1
ATOM 2361 C C . THR A 1 160 ? -10.544 -27.896 1.646 1.00 24.26 160 THR A C 1
ATOM 2362 O O . THR A 1 160 ? -11.262 -27.623 2.603 1.00 23.80 160 THR A O 1
ATOM 2373 N N . LYS A 1 161 ? -9.360 -27.326 1.465 1.00 24.58 161 LYS A N 1
ATOM 2374 C CA . LYS A 1 161 ? -8.824 -26.419 2.469 1.00 27.86 161 LYS A CA 1
ATOM 2375 C C . LYS A 1 161 ? -9.428 -25.025 2.318 1.00 26.94 161 LYS A C 1
ATOM 2376 O O . LYS A 1 161 ? -9.651 -24.329 3.310 1.00 26.94 161 LYS A O 1
ATOM 2395 N N . TYR A 1 162 ? -9.729 -24.622 1.089 1.00 23.77 162 TYR A N 1
ATOM 2396 C CA . TYR A 1 162 ? -10.502 -23.407 0.885 1.00 22.20 162 TYR A CA 1
ATOM 2397 C C . TYR A 1 162 ? -11.855 -23.550 1.576 1.00 22.49 162 TYR A C 1
ATOM 2398 O O . TYR A 1 162 ? -12.325 -22.629 2.245 1.00 26.40 162 TYR A O 1
ATOM 2416 N N . ALA A 1 163 ? -12.464 -24.722 1.433 1.00 21.47 163 ALA A N 1
ATOM 2417 C CA . ALA A 1 163 ? -13.777 -24.973 2.013 1.00 19.78 163 ALA A CA 1
ATOM 2418 C C . ALA A 1 163 ? -13.786 -24.725 3.516 1.00 23.13 163 ALA A C 1
ATOM 2419 O O . ALA A 1 163 ? -14.618 -23.967 4.008 1.00 23.75 163 ALA A O 1
ATOM 2426 N N . VAL A 1 164 ? -12.867 -25.345 4.248 1.00 24.97 164 VAL A N 1
ATOM 2427 C CA . VAL A 1 164 ? -12.900 -25.223 5.703 1.00 22.51 164 VAL A CA 1
ATOM 2428 C C . VAL A 1 164 ? -12.410 -23.844 6.131 1.00 27.09 164 VAL A C 1
ATOM 2429 O O . VAL A 1 164 ? -12.749 -23.385 7.218 1.00 24.46 164 VAL A O 1
ATOM 2442 N N . ARG A 1 165 ? -11.642 -23.165 5.282 1.00 25.38 165 ARG A N 1
ATOM 2443 C CA . ARG A 1 165 ? -11.318 -21.767 5.557 1.00 23.74 165 ARG A CA 1
ATOM 2444 C C . ARG A 1 165 ? -12.605 -20.954 5.580 1.00 42.98 165 ARG A C 1
ATOM 2445 O O . ARG A 1 165 ? -12.808 -20.128 6.465 1.00 30.18 165 ARG A O 1
ATOM 2466 N N . GLY A 1 166 ? -13.466 -21.189 4.595 1.00 26.10 166 GLY A N 1
ATOM 2467 C CA . GLY A 1 166 ? -14.745 -20.507 4.523 1.00 20.67 166 GLY A CA 1
ATOM 2468 C C . GLY A 1 166 ? -15.575 -20.792 5.757 1.00 23.87 166 GLY A C 1
ATOM 2469 O O . GLY A 1 166 ? -16.191 -19.892 6.337 1.00 28.78 166 GLY A O 1
ATOM 2473 N N . LEU A 1 167 ? -15.598 -22.059 6.154 1.00 26.06 167 LEU A N 1
ATOM 2474 C CA . LEU A 1 167 ? -16.333 -22.464 7.346 1.00 27.34 167 LEU A CA 1
ATOM 2475 C C . LEU A 1 167 ? -15.782 -21.751 8.574 1.00 27.01 167 LEU A C 1
ATOM 2476 O O . LEU A 1 167 ? -16.542 -21.279 9.421 1.00 26.00 167 LEU A O 1
ATOM 2492 N N . ALA A 1 168 ? -14.459 -21.671 8.665 1.00 25.27 168 ALA A N 1
ATOM 2493 C CA . ALA A 1 168 ? -13.817 -21.008 9.797 1.00 30.00 168 ALA A CA 1
ATOM 2494 C C . ALA A 1 168 ? -14.182 -19.526 9.854 1.00 26.95 168 ALA A C 1
ATOM 2495 O O . ALA A 1 168 ? -14.530 -19.007 10.920 1.00 27.41 168 ALA A O 1
ATOM 2502 N N . GLU A 1 169 ? -14.102 -18.841 8.716 1.00 25.09 169 GLU A N 1
ATOM 2503 C CA . GLU A 1 169 ? -14.430 -17.420 8.677 1.00 26.10 169 GLU A CA 1
ATOM 2504 C C . GLU A 1 169 ? -15.913 -17.205 8.981 1.00 28.53 169 GLU A C 1
ATOM 2505 O O . GLU A 1 169 ? -16.301 -16.160 9.508 1.00 27.85 169 GLU A O 1
ATOM 2517 N N . SER A 1 170 ? -16.734 -18.204 8.663 1.00 26.63 170 SER A N 1
ATOM 2518 C CA . SER A 1 170 ? -18.165 -18.151 8.960 1.00 28.75 170 SER A CA 1
ATOM 2519 C C . SER A 1 170 ? -18.425 -18.307 10.456 1.00 28.07 170 SER A C 1
ATOM 2520 O O . SER A 1 170 ? -19.223 -17.572 11.039 1.00 28.31 170 SER A O 1
ATOM 2528 N N . LEU A 1 171 ? -17.750 -19.269 11.073 1.00 28.32 171 LEU A N 1
ATOM 2529 C CA . LEU A 1 171 ? -17.822 -19.443 12.522 1.00 28.95 171 LEU A CA 1
ATOM 2530 C C . LEU A 1 171 ? -17.380 -18.168 13.230 1.00 36.81 171 LEU A C 1
ATOM 2531 O O . LEU A 1 171 ? -17.950 -17.773 14.248 1.00 30.22 171 LEU A O 1
ATOM 2547 N N . ARG A 1 172 ? -16.359 -17.527 12.676 1.00 28.09 172 ARG A N 1
ATOM 2548 C CA . ARG A 1 172 ? -15.793 -16.319 13.265 1.00 30.50 172 ARG A CA 1
ATOM 2549 C C . ARG A 1 172 ? -16.840 -15.217 13.425 1.00 34.13 172 ARG A C 1
ATOM 2550 O O . ARG A 1 172 ? -16.773 -14.419 14.364 1.00 34.99 172 ARG A O 1
ATOM 2571 N N . VAL A 1 173 ? -17.803 -15.175 12.510 1.00 29.62 173 VAL A N 1
ATOM 2572 C CA . VAL A 1 173 ? -18.855 -14.162 12.550 1.00 31.73 173 VAL A CA 1
ATOM 2573 C C . VAL A 1 173 ? -19.883 -14.454 13.641 1.00 34.31 173 VAL A C 1
ATOM 2574 O O . VAL A 1 173 ? -20.331 -13.544 14.336 1.00 35.97 173 VAL A O 1
ATOM 2587 N N . GLU A 1 174 ? -20.256 -15.722 13.784 1.00 34.63 174 GLU A N 1
ATOM 2588 C CA . GLU A 1 174 ? -21.435 -16.079 14.570 1.00 45.93 174 GLU A CA 1
ATOM 2589 C C . GLU A 1 174 ? -21.135 -16.588 15.981 1.00 44.01 174 GLU A C 1
ATOM 2590 O O . GLU A 1 174 ? -22.022 -16.586 16.834 1.00 34.83 174 GLU A O 1
ATOM 2602 N N . MET A 1 175 ? -19.901 -17.005 16.244 1.00 31.46 175 MET A N 1
ATOM 2603 C CA . MET A 1 175 ? -19.585 -17.622 17.536 1.00 30.77 175 MET A CA 1
ATOM 2604 C C . MET A 1 175 ? -19.277 -16.650 18.690 1.00 35.31 175 MET A C 1
ATOM 2605 O O . MET A 1 175 ? -19.530 -16.985 19.848 1.00 34.56 175 MET A O 1
ATOM 2619 N N . PRO A 1 176 ? -18.731 -15.455 18.397 1.00 36.96 176 PRO A N 1
ATOM 2620 C CA . PRO A 1 176 ? -18.399 -14.565 19.520 1.00 35.85 176 PRO A CA 1
ATOM 2621 C C . PRO A 1 176 ? -19.574 -14.188 20.427 1.00 37.28 176 PRO A C 1
ATOM 2622 O O . PRO A 1 176 ? -19.352 -13.988 21.619 1.00 37.55 176 PRO A O 1
ATOM 2633 N N . LYS A 1 177 ? -20.790 -14.102 19.898 1.00 34.92 177 LYS A N 1
ATOM 2634 C CA . LYS A 1 177 ? -21.935 -13.750 20.735 1.00 38.55 177 LYS A CA 1
ATOM 2635 C C . LYS A 1 177 ? -22.276 -14.867 21.729 1.00 40.04 177 LYS A C 1
ATOM 2636 O O . LYS A 1 177 ? -23.038 -14.651 22.671 1.00 44.05 177 LYS A O 1
ATOM 2655 N N . TYR A 1 178 ? -21.701 -16.050 21.518 1.00 36.41 178 TYR A N 1
ATOM 2656 C CA . TYR A 1 178 ? -21.846 -17.171 22.448 1.00 32.31 178 TYR A CA 1
ATOM 2657 C C . TYR A 1 178 ? -20.576 -17.392 23.268 1.00 35.20 178 TYR A C 1
ATOM 2658 O O . TYR A 1 178 ? -20.440 -18.410 23.948 1.00 43.01 178 TYR A O 1
ATOM 2676 N N . ASN A 1 179 ? -19.651 -16.438 23.190 1.00 34.44 179 ASN A N 1
ATOM 2677 C CA . ASN A 1 179 ? -18.367 -16.530 23.877 1.00 35.66 179 ASN A CA 1
ATOM 2678 C C . ASN A 1 179 ? -17.594 -17.776 23.453 1.00 34.11 179 ASN A C 1
ATOM 2679 O O . ASN A 1 179 ? -16.893 -18.393 24.256 1.00 35.07 179 ASN A O 1
ATOM 2690 N N . ILE A 1 180 ? -17.728 -18.130 22.177 1.00 34.70 180 ILE A N 1
ATOM 2691 C CA . ILE A 1 180 ? -16.982 -19.238 21.597 1.00 30.48 180 ILE A CA 1
ATOM 2692 C C . ILE A 1 180 ? -15.938 -18.682 20.630 1.00 33.32 180 ILE A C 1
ATOM 2693 O O . ILE A 1 180 ? -16.277 -18.068 19.619 1.00 36.67 180 ILE A O 1
ATOM 2709 N N . GLY A 1 181 ? -14.668 -18.889 20.964 1.00 30.92 181 GLY A N 1
ATOM 2710 C CA . GLY A 1 181 ? -13.566 -18.399 20.158 1.00 32.96 181 GLY A CA 1
ATOM 2711 C C . GLY A 1 181 ? -13.309 -19.297 18.965 1.00 30.68 181 GLY A C 1
ATOM 2712 O O . GLY A 1 181 ? -13.655 -20.477 18.980 1.00 33.13 181 GLY A O 1
ATOM 2716 N N . VAL A 1 182 ? -12.701 -18.730 17.928 1.00 31.26 182 VAL A N 1
ATOM 2717 C CA . VAL A 1 182 ? -12.406 -19.466 16.709 1.00 28.68 182 VAL A CA 1
ATOM 2718 C C . VAL A 1 182 ? -10.974 -19.189 16.272 1.00 31.80 182 VAL A C 1
ATOM 2719 O O . VAL A 1 182 ? -10.535 -18.036 16.266 1.00 28.17 182 VAL A O 1
ATOM 2732 N N . SER A 1 183 ? -10.253 -20.252 15.922 1.00 29.24 183 SER A N 1
ATOM 2733 C CA . SER A 1 183 ? -8.910 -20.139 15.367 1.00 32.49 183 SER A CA 1
ATOM 2734 C C . SER A 1 183 ? -8.781 -20.955 14.091 1.00 28.58 183 SER A C 1
ATOM 2735 O O . SER A 1 183 ? -9.310 -22.063 13.988 1.00 27.13 183 SER A O 1
ATOM 2743 N N . LEU A 1 184 ? -8.067 -20.384 13.125 1.00 29.37 184 LEU A N 1
ATOM 2744 C CA . LEU A 1 184 ? -7.765 -21.052 11.870 1.00 30.56 184 LEU A CA 1
ATOM 2745 C C . LEU A 1 184 ? -6.256 -21.160 11.699 1.00 27.73 184 LEU A C 1
ATOM 2746 O O . LEU A 1 184 ? -5.575 -20.164 11.452 1.00 29.89 184 LEU A O 1
ATOM 2762 N N . LEU A 1 185 ? -5.746 -22.378 11.849 1.00 29.23 185 LEU A N 1
ATOM 2763 C CA . LEU A 1 185 ? -4.329 -22.666 11.658 1.00 26.99 185 LEU A CA 1
ATOM 2764 C C . LEU A 1 185 ? -4.074 -23.119 10.227 1.00 28.90 185 LEU A C 1
ATOM 2765 O O . LEU A 1 185 ? -4.752 -24.016 9.732 1.00 28.20 185 LEU A O 1
ATOM 2781 N N . CYS A 1 186 ? -3.092 -22.500 9.578 1.00 44.74 186 CYS A N 1
ATOM 2782 C CA . CYS A 1 186 ? -2.724 -22.843 8.208 1.00 41.56 186 CYS A CA 1
ATOM 2783 C C . CYS A 1 186 ? -1.252 -23.223 8.120 1.00 35.37 186 CYS A C 1
ATOM 2784 O O . CYS A 1 186 ? -0.411 -22.377 7.813 1.00 37.10 186 CYS A O 1
ATOM 2792 N N . PRO A 1 187 ? -0.933 -24.498 8.392 1.00 31.67 187 PRO A N 1
ATOM 2793 C CA . PRO A 1 187 ? 0.454 -24.959 8.271 1.00 37.92 187 PRO A CA 1
ATOM 2794 C C . PRO A 1 187 ? 0.957 -24.890 6.836 1.00 47.88 187 PRO A C 1
ATOM 2795 O O . PRO A 1 187 ? 0.148 -24.904 5.908 1.00 48.93 187 PRO A O 1
ATOM 2806 N N . GLY A 1 188 ? 2.271 -24.808 6.657 1.00 64.75 188 GLY A N 1
ATOM 2807 C CA . GLY A 1 188 ? 2.857 -24.949 5.339 1.00 84.20 188 GLY A CA 1
ATOM 2808 C C . GLY A 1 188 ? 2.878 -26.419 4.979 1.00 118.11 188 GLY A C 1
ATOM 2809 O O . GLY A 1 188 ? 1.880 -26.965 4.510 1.00 128.35 188 GLY A O 1
ATOM 2813 N N . GLY A 1 189 ? 4.014 -27.068 5.210 1.00 114.67 189 GLY A N 1
ATOM 2814 C CA . GLY A 1 189 ? 4.111 -28.502 5.021 1.00 105.27 189 GLY A CA 1
ATOM 2815 C C . GLY A 1 189 ? 4.197 -28.882 3.557 1.00 101.26 189 GLY A C 1
ATOM 2816 O O . GLY A 1 189 ? 3.315 -29.560 3.029 1.00 110.07 189 GLY A O 1
ATOM 2820 N N . GLU A 1 215 ? 4.606 -18.587 -9.074 1.00 72.72 215 GLU A N 1
ATOM 2821 C CA . GLU A 1 215 ? 5.620 -18.757 -8.040 1.00 87.31 215 GLU A CA 1
ATOM 2822 C C . GLU A 1 215 ? 6.247 -20.147 -8.050 1.00 102.44 215 GLU A C 1
ATOM 2823 O O . GLU A 1 215 ? 5.553 -21.154 -7.902 1.00 88.23 215 GLU A O 1
ATOM 2834 N N . ALA A 1 216 ? 7.562 -20.190 -8.237 1.00 116.19 216 ALA A N 1
ATOM 2835 C CA . ALA A 1 216 ? 8.363 -21.336 -7.825 1.00 106.67 216 ALA A CA 1
ATOM 2836 C C . ALA A 1 216 ? 8.945 -21.016 -6.451 1.00 120.44 216 ALA A C 1
ATOM 2837 O O . ALA A 1 216 ? 9.501 -21.882 -5.775 1.00 126.86 216 ALA A O 1
ATOM 2844 N N . VAL A 1 217 ? 8.797 -19.754 -6.052 1.00 91.06 217 VAL A N 1
ATOM 2845 C CA . VAL A 1 217 ? 9.348 -19.247 -4.800 1.00 85.57 217 VAL A CA 1
ATOM 2846 C C . VAL A 1 217 ? 8.497 -19.689 -3.613 1.00 95.61 217 VAL A C 1
ATOM 2847 O O . VAL A 1 217 ? 9.022 -19.899 -2.522 1.00 105.05 217 VAL A O 1
ATOM 2860 N N . PHE A 1 218 ? 7.192 -19.843 -3.820 1.00 82.04 218 PHE A N 1
ATOM 2861 C CA . PHE A 1 218 ? 6.322 -20.305 -2.744 1.00 77.72 218 PHE A CA 1
ATOM 2862 C C . PHE A 1 218 ? 6.753 -21.684 -2.262 1.00 90.92 218 PHE A C 1
ATOM 2863 O O . PHE A 1 218 ? 6.867 -21.923 -1.060 1.00 86.04 218 PHE A O 1
ATOM 2880 N N . ALA A 1 219 ? 6.987 -22.586 -3.210 1.00 104.60 219 ALA A N 1
ATOM 2881 C CA . ALA A 1 219 ? 7.419 -23.943 -2.896 1.00 95.17 219 ALA A CA 1
ATOM 2882 C C . ALA A 1 219 ? 8.760 -23.934 -2.168 1.00 82.58 219 ALA A C 1
ATOM 2883 O O . ALA A 1 219 ? 9.000 -24.753 -1.280 1.00 75.82 219 ALA A O 1
ATOM 2890 N N . GLY A 1 220 ? 9.628 -23.002 -2.548 1.00 75.28 220 GLY A N 1
ATOM 2891 C CA . GLY A 1 220 ? 10.942 -22.884 -1.941 1.00 84.11 220 GLY A CA 1
ATOM 2892 C C . GLY A 1 220 ? 10.864 -22.381 -0.515 1.00 81.92 220 GLY A C 1
ATOM 2893 O O . GLY A 1 220 ? 11.571 -22.872 0.366 1.00 86.42 220 GLY A O 1
ATOM 2897 N N . LEU A 1 221 ? 10.007 -21.391 -0.287 1.00 75.33 221 LEU A N 1
ATOM 2898 C CA . LEU A 1 221 ? 9.768 -20.893 1.059 1.00 79.39 221 LEU A CA 1
ATOM 2899 C C . LEU A 1 221 ? 9.125 -21.996 1.880 1.00 79.17 221 LEU A C 1
ATOM 2900 O O . LEU A 1 221 ? 9.476 -22.206 3.039 1.00 66.68 221 LEU A O 1
ATOM 2916 N N . LYS A 1 222 ? 8.194 -22.708 1.252 1.00 80.78 222 LYS A N 1
ATOM 2917 C CA . LYS A 1 222 ? 7.514 -23.838 1.873 1.00 82.37 222 LYS A CA 1
ATOM 2918 C C . LYS A 1 222 ? 8.507 -24.911 2.312 1.00 88.85 222 LYS A C 1
ATOM 2919 O O . LYS A 1 222 ? 8.414 -25.430 3.418 1.00 78.33 222 LYS A O 1
ATOM 2938 N N . ARG A 1 223 ? 9.462 -25.238 1.449 1.00 90.02 223 ARG A N 1
ATOM 2939 C CA . ARG A 1 223 ? 10.432 -26.284 1.760 1.00 84.63 223 ARG A CA 1
ATOM 2940 C C . ARG A 1 223 ? 11.251 -25.946 3.008 1.00 74.93 223 ARG A C 1
ATOM 2941 O O . ARG A 1 223 ? 11.569 -26.831 3.802 1.00 68.45 223 ARG A O 1
ATOM 2962 N N . VAL A 1 224 ? 11.580 -24.670 3.182 1.00 69.92 224 VAL A N 1
ATOM 2963 C CA . VAL A 1 224 ? 12.379 -24.239 4.325 1.00 70.95 224 VAL A CA 1
ATOM 2964 C C . VAL A 1 224 ? 11.609 -24.399 5.644 1.00 62.95 224 VAL A C 1
ATOM 2965 O O . VAL A 1 224 ? 12.198 -24.785 6.654 1.00 73.80 224 VAL A O 1
ATOM 2978 N N . ILE A 1 225 ? 10.307 -24.112 5.643 1.00 61.38 225 ILE A N 1
ATOM 2979 C CA . ILE A 1 225 ? 9.505 -24.303 6.859 1.00 91.30 225 ILE A CA 1
ATOM 2980 C C . ILE A 1 225 ? 9.284 -25.799 7.077 1.00 102.46 225 ILE A C 1
ATOM 2981 O O . ILE A 1 225 ? 9.349 -26.266 8.216 1.00 95.71 225 ILE A O 1
ATOM 2997 N N . GLU A 1 226 ? 9.019 -26.543 6.003 1.00 97.20 226 GLU A N 1
ATOM 2998 C CA . GLU A 1 226 ? 8.804 -27.990 6.101 1.00 74.25 226 GLU A CA 1
ATOM 2999 C C . GLU A 1 226 ? 9.898 -28.659 6.921 1.00 74.72 226 GLU A C 1
ATOM 3000 O O . GLU A 1 226 ? 9.643 -29.592 7.681 1.00 97.68 226 GLU A O 1
ATOM 3012 N N . HIS A 1 227 ? 11.117 -28.159 6.760 1.00 56.54 227 HIS A N 1
ATOM 3013 C CA . HIS A 1 227 ? 12.291 -28.765 7.368 1.00 58.63 227 HIS A CA 1
ATOM 3014 C C . HIS A 1 227 ? 12.523 -28.305 8.805 1.00 76.73 227 HIS A C 1
ATOM 3015 O O . HIS A 1 227 ? 13.254 -28.953 9.558 1.00 66.50 227 HIS A O 1
ATOM 3029 N N . GLY A 1 228 ? 11.895 -27.194 9.177 1.00 86.79 228 GLY A N 1
ATOM 3030 C CA . GLY A 1 228 ? 11.975 -26.682 10.534 1.00 86.98 228 GLY A CA 1
ATOM 3031 C C . GLY A 1 228 ? 10.714 -26.962 11.328 1.00 86.72 228 GLY A C 1
ATOM 3032 O O . GLY A 1 228 ? 10.666 -26.722 12.536 1.00 114.34 228 GLY A O 1
ATOM 3036 N N . PHE A 1 229 ? 9.689 -27.470 10.650 1.00 73.06 229 PHE A N 1
ATOM 3037 C CA . PHE A 1 229 ? 8.431 -27.804 11.304 1.00 75.35 229 PHE A CA 1
ATOM 3038 C C . PHE A 1 229 ? 8.600 -28.910 12.336 1.00 81.63 229 PHE A C 1
ATOM 3039 O O . PHE A 1 229 ? 9.153 -29.968 12.038 1.00 116.15 229 PHE A O 1
ATOM 3056 N N . ASP A 1 230 ? 8.119 -28.653 13.548 1.00 70.95 230 ASP A N 1
ATOM 3057 C CA . ASP A 1 230 ? 7.997 -29.688 14.565 1.00 77.57 230 ASP A CA 1
ATOM 3058 C C . ASP A 1 230 ? 6.574 -29.659 15.126 1.00 62.20 230 ASP A C 1
ATOM 3059 O O . ASP A 1 230 ? 6.077 -28.593 15.482 1.00 66.87 230 ASP A O 1
ATOM 3068 N N . PRO A 1 231 ? 5.906 -30.827 15.190 1.00 39.57 231 PRO A N 1
ATOM 3069 C CA . PRO A 1 231 ? 4.511 -30.860 15.655 1.00 33.69 231 PRO A CA 1
ATOM 3070 C C . PRO A 1 231 ? 4.324 -30.252 17.044 1.00 34.17 231 PRO A C 1
ATOM 3071 O O . PRO A 1 231 ? 3.318 -29.584 17.289 1.00 34.84 231 PRO A O 1
ATOM 3082 N N . VAL A 1 232 ? 5.277 -30.471 17.940 1.00 44.94 232 VAL A N 1
ATOM 3083 C CA . VAL A 1 232 ? 5.177 -29.897 19.272 1.00 47.67 232 VAL A CA 1
ATOM 3084 C C . VAL A 1 232 ? 5.314 -28.380 19.178 1.00 46.55 232 VAL A C 1
ATOM 3085 O O . VAL A 1 232 ? 4.565 -27.648 19.822 1.00 38.30 232 VAL A O 1
ATOM 3098 N N . ASP A 1 233 ? 6.251 -27.909 18.358 1.00 43.69 233 ASP A N 1
ATOM 3099 C CA . ASP A 1 233 ? 6.427 -26.473 18.159 1.00 41.17 233 ASP A CA 1
ATOM 3100 C C . ASP A 1 233 ? 5.152 -25.838 17.609 1.00 43.53 233 ASP A C 1
ATOM 3101 O O . ASP A 1 233 ? 4.709 -24.800 18.100 1.00 40.00 233 ASP A O 1
ATOM 3110 N N . LEU A 1 234 ? 4.560 -26.458 16.593 1.00 36.03 234 LEU A N 1
ATOM 3111 C CA . LEU A 1 234 ? 3.318 -25.941 16.027 1.00 30.88 234 LEU A CA 1
ATOM 3112 C C . LEU A 1 234 ? 2.191 -26.056 17.043 1.00 35.57 234 LEU A C 1
ATOM 3113 O O . LEU A 1 234 ? 1.251 -25.262 17.034 1.00 36.16 234 LEU A O 1
ATOM 3129 N N . GLY A 1 235 ? 2.288 -27.050 17.920 1.00 40.75 235 GLY A N 1
ATOM 3130 C CA . GLY A 1 235 ? 1.318 -27.213 18.986 1.00 36.70 235 GLY A CA 1
ATOM 3131 C C . GLY A 1 235 ? 1.342 -26.028 19.934 1.00 38.33 235 GLY A C 1
ATOM 3132 O O . GLY A 1 235 ? 0.304 -25.599 20.435 1.00 33.86 235 GLY A O 1
ATOM 3136 N N . ARG A 1 236 ? 2.531 -25.489 20.177 1.00 37.81 236 ARG A N 1
ATOM 3137 C CA . ARG A 1 236 ? 2.669 -24.341 21.061 1.00 34.74 236 ARG A CA 1
ATOM 3138 C C . ARG A 1 236 ? 2.145 -23.066 20.408 1.00 44.42 236 ARG A C 1
ATOM 3139 O O . ARG A 1 236 ? 1.613 -22.192 21.090 1.00 37.99 236 ARG A O 1
ATOM 3160 N N . VAL A 1 237 ? 2.295 -22.962 19.091 1.00 57.13 237 VAL A N 1
ATOM 3161 C CA . VAL A 1 237 ? 1.713 -21.850 18.347 1.00 50.07 237 VAL A CA 1
ATOM 3162 C C . VAL A 1 237 ? 0.201 -21.872 18.527 1.00 39.35 237 VAL A C 1
ATOM 3163 O O . VAL A 1 237 ? -0.430 -20.834 18.727 1.00 37.32 237 VAL A O 1
ATOM 3176 N N . VAL A 1 238 ? -0.370 -23.069 18.457 1.00 34.09 238 VAL A N 1
ATOM 3177 C CA . VAL A 1 238 ? -1.806 -23.243 18.616 1.00 31.53 238 VAL A CA 1
ATOM 3178 C C . VAL A 1 238 ? -2.231 -22.855 20.019 1.00 36.48 238 VAL A C 1
ATOM 3179 O O . VAL A 1 238 ? -3.194 -22.112 20.200 1.00 37.30 238 VAL A O 1
ATOM 3192 N N . LEU A 1 239 ? -1.510 -23.374 21.007 1.00 42.17 239 LEU A N 1
ATOM 3193 C CA . LEU A 1 239 ? -1.825 -23.101 22.402 1.00 44.86 239 LEU A CA 1
ATOM 3194 C C . LEU A 1 239 ? -1.897 -21.602 22.635 1.00 42.83 239 LEU A C 1
ATOM 3195 O O . LEU A 1 239 ? -2.822 -21.097 23.267 1.00 44.98 239 LEU A O 1
ATOM 3211 N N . ASP A 1 240 ? -0.918 -20.896 22.089 1.00 34.24 240 ASP A N 1
ATOM 3212 C CA . ASP A 1 240 ? -0.821 -19.460 22.256 1.00 36.78 240 ASP A CA 1
ATOM 3213 C C . ASP A 1 240 ? -1.986 -18.740 21.573 1.00 41.00 240 ASP A C 1
ATOM 3214 O O . ASP A 1 240 ? -2.483 -17.733 22.080 1.00 40.58 240 ASP A O 1
ATOM 3223 N N . ALA A 1 241 ? -2.439 -19.274 20.441 1.00 38.32 241 ALA A N 1
ATOM 3224 C CA . ALA A 1 241 ? -3.564 -18.690 19.714 1.00 40.13 241 ALA A CA 1
ATOM 3225 C C . ALA A 1 241 ? -4.880 -18.881 20.466 1.00 35.48 241 ALA A C 1
ATOM 3226 O O . ALA A 1 241 ? -5.721 -17.983 20.498 1.00 38.92 241 ALA A O 1
ATOM 3233 N N . VAL A 1 242 ? -5.060 -20.058 21.055 1.00 32.34 242 VAL A N 1
ATOM 3234 C CA . VAL A 1 242 ? -6.259 -20.355 21.831 1.00 36.02 242 VAL A CA 1
ATOM 3235 C C . VAL A 1 242 ? -6.345 -19.460 23.069 1.00 51.19 242 VAL A C 1
ATOM 3236 O O . VAL A 1 242 ? -7.396 -18.884 23.352 1.00 62.26 242 VAL A O 1
ATOM 3249 N N . ARG A 1 243 ? -5.240 -19.351 23.802 1.00 48.25 243 ARG A N 1
ATOM 3250 C CA . ARG A 1 243 ? -5.197 -18.531 25.013 1.00 35.36 243 ARG A CA 1
ATOM 3251 C C . ARG A 1 243 ? -5.560 -17.083 24.720 1.00 52.75 243 ARG A C 1
ATOM 3252 O O . ARG A 1 243 ? -6.292 -16.446 25.482 1.00 49.06 243 ARG A O 1
ATOM 3273 N N . ASN A 1 244 ? -5.035 -16.568 23.614 1.00 38.83 244 ASN A N 1
ATOM 3274 C CA . ASN A 1 244 ? -5.214 -15.168 23.256 1.00 46.84 244 ASN A CA 1
ATOM 3275 C C . ASN A 1 244 ? -6.325 -14.957 22.233 1.00 41.21 244 ASN A C 1
ATOM 3276 O O . ASN A 1 244 ? -6.536 -13.839 21.759 1.00 45.45 244 ASN A O 1
ATOM 3287 N N . ASP A 1 245 ? -7.034 -16.035 21.905 1.00 37.31 245 ASP A N 1
ATOM 3288 C CA . ASP A 1 245 ? -8.215 -15.964 21.051 1.00 39.23 245 ASP A CA 1
ATOM 3289 C C . ASP A 1 245 ? -7.895 -15.312 19.703 1.00 39.84 245 ASP A C 1
ATOM 3290 O O . ASP A 1 245 ? -8.573 -14.376 19.275 1.00 41.84 245 ASP A O 1
ATOM 3299 N N . ARG A 1 246 ? -6.855 -15.815 19.045 1.00 37.88 246 ARG A N 1
ATOM 3300 C CA . ARG A 1 246 ? -6.442 -15.312 17.739 1.00 45.98 246 ARG A CA 1
ATOM 3301 C C . ARG A 1 246 ? -7.055 -16.138 16.622 1.00 49.13 246 ARG A C 1
ATOM 3302 O O . ARG A 1 246 ? -7.032 -17.368 16.668 1.00 34.27 246 ARG A O 1
ATOM 3323 N N . PHE A 1 247 ? -7.590 -15.465 15.610 1.00 34.52 247 PHE A N 1
ATOM 3324 C CA . PHE A 1 247 ? -8.226 -16.170 14.508 1.00 32.42 247 PHE A CA 1
ATOM 3325 C C . PHE A 1 247 ? -7.228 -16.621 13.451 1.00 34.97 247 PHE A C 1
ATOM 3326 O O . PHE A 1 247 ? -7.141 -17.809 13.146 1.00 32.73 247 PHE A O 1
ATOM 3343 N N . TRP A 1 248 ? -6.501 -15.668 12.872 1.00 43.98 248 TRP A N 1
ATOM 3344 C CA . TRP A 1 248 ? -5.518 -15.979 11.837 1.00 51.37 248 TRP A CA 1
ATOM 3345 C C . TRP A 1 248 ? -4.225 -16.513 12.441 1.00 38.96 248 TRP A C 1
ATOM 3346 O O . TRP A 1 248 ? -3.404 -15.744 12.937 1.00 42.75 248 TRP A O 1
ATOM 3367 N N . VAL A 1 249 ? -4.049 -17.829 12.400 1.00 32.02 249 VAL A N 1
ATOM 3368 C CA . VAL A 1 249 ? -2.816 -18.447 12.872 1.00 36.63 249 VAL A CA 1
ATOM 3369 C C . VAL A 1 249 ? -1.997 -18.866 11.656 1.00 37.02 249 VAL A C 1
ATOM 3370 O O . VAL A 1 249 ? -2.073 -20.004 11.188 1.00 33.76 249 VAL A O 1
ATOM 3383 N N . LEU A 1 250 ? -1.221 -17.909 11.156 1.00 42.44 250 LEU A N 1
ATOM 3384 C CA . LEU A 1 250 ? -0.419 -18.061 9.949 1.00 43.70 250 LEU A CA 1
ATOM 3385 C C . LEU A 1 250 ? 1.028 -17.695 10.270 1.00 33.62 250 LEU A C 1
ATOM 3386 O O . LEU A 1 250 ? 1.488 -16.611 9.921 1.00 42.55 250 LEU A O 1
ATOM 3402 N N . PRO A 1 251 ? 1.755 -18.594 10.945 1.00 44.10 251 PRO A N 1
ATOM 3403 C CA . PRO A 1 251 ? 3.050 -18.183 11.498 1.00 51.33 251 PRO A CA 1
ATOM 3404 C C . PRO A 1 251 ? 4.199 -18.172 10.481 1.00 59.94 251 PRO A C 1
ATOM 3405 O O . PRO A 1 251 ? 5.288 -18.664 10.777 1.00 73.07 251 PRO A O 1
ATOM 3416 N N . TYR A 1 252 ? 3.959 -17.588 9.309 1.00 55.49 252 TYR A N 1
ATOM 3417 C CA . TYR A 1 252 ? 4.963 -17.541 8.247 1.00 52.73 252 TYR A CA 1
ATOM 3418 C C . TYR A 1 252 ? 5.009 -16.171 7.572 1.00 46.03 252 TYR A C 1
ATOM 3419 O O . TYR A 1 252 ? 4.338 -15.952 6.563 1.00 56.62 252 TYR A O 1
ATOM 3437 N N . PRO A 1 253 ? 5.808 -15.243 8.126 1.00 49.11 253 PRO A N 1
ATOM 3438 C CA . PRO A 1 253 ? 5.919 -13.898 7.545 1.00 51.77 253 PRO A CA 1
ATOM 3439 C C . PRO A 1 253 ? 6.469 -13.914 6.116 1.00 61.59 253 PRO A C 1
ATOM 3440 O O . PRO A 1 253 ? 6.348 -12.915 5.406 1.00 59.94 253 PRO A O 1
ATOM 3451 N N . GLU A 1 254 ? 7.061 -15.033 5.708 1.00 61.67 254 GLU A N 1
ATOM 3452 C CA . GLU A 1 254 ? 7.583 -15.185 4.351 1.00 65.92 254 GLU A CA 1
ATOM 3453 C C . GLU A 1 254 ? 6.515 -14.968 3.295 1.00 70.27 254 GLU A C 1
ATOM 3454 O O . GLU A 1 254 ? 6.740 -14.297 2.288 1.00 83.81 254 GLU A O 1
ATOM 3466 N N . PHE A 1 255 ? 5.354 -15.565 3.533 1.00 50.82 255 PHE A N 1
ATOM 3467 C CA . PHE A 1 255 ? 4.293 -15.621 2.541 1.00 40.17 255 PHE A CA 1
ATOM 3468 C C . PHE A 1 255 ? 3.613 -14.268 2.341 1.00 46.30 255 PHE A C 1
ATOM 3469 O O . PHE A 1 255 ? 2.740 -14.130 1.485 1.00 60.13 255 PHE A O 1
ATOM 3486 N N . ALA A 1 256 ? 4.026 -13.272 3.122 1.00 47.13 256 ALA A N 1
ATOM 3487 C CA . ALA A 1 256 ? 3.405 -11.952 3.083 1.00 49.64 256 ALA A CA 1
ATOM 3488 C C . ALA A 1 256 ? 3.483 -11.310 1.698 1.00 50.32 256 ALA A C 1
ATOM 3489 O O . ALA A 1 256 ? 2.453 -10.995 1.104 1.00 59.33 256 ALA A O 1
ATOM 3496 N N . GLU A 1 257 ? 4.695 -11.116 1.188 1.00 55.03 257 GLU A N 1
ATOM 3497 C CA . GLU A 1 257 ? 4.873 -10.435 -0.092 1.00 58.93 257 GLU A CA 1
ATOM 3498 C C . GLU A 1 257 ? 4.199 -11.215 -1.216 1.00 47.60 257 GLU A C 1
ATOM 3499 O O . GLU A 1 257 ? 3.606 -10.625 -2.118 1.00 50.25 257 GLU A O 1
ATOM 3511 N N . GLY A 1 258 ? 4.284 -12.539 -1.155 1.00 49.12 258 GLY A N 1
ATOM 3512 C CA . GLY A 1 258 ? 3.612 -13.378 -2.128 1.00 43.07 258 GLY A CA 1
ATOM 3513 C C . GLY A 1 258 ? 2.102 -13.241 -2.034 1.00 44.61 258 GLY A C 1
ATOM 3514 O O . GLY A 1 258 ? 1.407 -13.225 -3.050 1.00 50.00 258 GLY A O 1
ATOM 3518 N N . GLN A 1 259 ? 1.593 -13.140 -0.809 1.00 40.75 259 GLN A N 1
ATOM 3519 C CA . GLN A 1 259 ? 0.158 -13.010 -0.588 1.00 38.82 259 GLN A CA 1
ATOM 3520 C C . GLN A 1 259 ? -0.329 -11.621 -1.005 1.00 40.27 259 GLN A C 1
ATOM 3521 O O . GLN A 1 259 ? -1.443 -11.474 -1.507 1.00 45.50 259 GLN A O 1
ATOM 3535 N N . LYS A 1 260 ? 0.510 -10.608 -0.804 1.00 42.71 260 LYS A N 1
ATOM 3536 C CA . LYS A 1 260 ? 0.183 -9.247 -1.226 1.00 44.51 260 LYS A CA 1
ATOM 3537 C C . LYS A 1 260 ? -0.067 -9.192 -2.725 1.00 46.77 260 LYS A C 1
ATOM 3538 O O . LYS A 1 260 ? -0.946 -8.468 -3.194 1.00 48.31 260 LYS A O 1
ATOM 3557 N N . ALA A 1 261 ? 0.728 -9.951 -3.472 1.00 45.98 261 ALA A N 1
ATOM 3558 C CA . ALA A 1 261 ? 0.611 -9.997 -4.924 1.00 45.23 261 ALA A CA 1
ATOM 3559 C C . ALA A 1 261 ? -0.685 -10.682 -5.338 1.00 45.26 261 ALA A C 1
ATOM 3560 O O . ALA A 1 261 ? -1.386 -10.213 -6.236 1.00 58.79 261 ALA A O 1
ATOM 3567 N N . ARG A 1 262 ? -0.992 -11.797 -4.683 1.00 57.96 262 ARG A N 1
ATOM 3568 C CA . ARG A 1 262 ? -2.244 -12.499 -4.925 1.00 50.32 262 ARG A CA 1
ATOM 3569 C C . ARG A 1 262 ? -3.427 -11.594 -4.596 1.00 55.27 262 ARG A C 1
ATOM 3570 O O . ARG A 1 262 ? -4.404 -11.544 -5.341 1.00 52.31 262 ARG A O 1
ATOM 3591 N N . ASP A 1 263 ? -3.328 -10.872 -3.483 1.00 43.53 263 ASP A N 1
ATOM 3592 C CA . ASP A 1 263 ? -4.373 -9.935 -3.088 1.00 41.86 263 ASP A CA 1
ATOM 3593 C C . ASP A 1 263 ? -4.544 -8.823 -4.126 1.00 38.15 263 ASP A C 1
ATOM 3594 O O . ASP A 1 263 ? -5.666 -8.476 -4.491 1.00 50.21 263 ASP A O 1
ATOM 3603 N N . GLN A 1 264 ? -3.430 -8.264 -4.592 1.00 43.86 264 GLN A N 1
ATOM 3604 C CA . GLN A 1 264 ? -3.471 -7.136 -5.519 1.00 45.10 264 GLN A CA 1
ATOM 3605 C C . GLN A 1 264 ? -4.167 -7.521 -6.820 1.00 50.97 264 GLN A C 1
ATOM 3606 O O . GLN A 1 264 ? -4.840 -6.697 -7.437 1.00 48.67 264 GLN A O 1
ATOM 3620 N N . GLU A 1 265 ? -4.001 -8.775 -7.229 1.00 48.91 265 GLU A N 1
ATOM 3621 C CA . GLU A 1 265 ? -4.684 -9.294 -8.408 1.00 43.35 265 GLU A CA 1
ATOM 3622 C C . GLU A 1 265 ? -6.191 -9.095 -8.290 1.00 37.32 265 GLU A C 1
ATOM 3623 O O . GLU A 1 265 ? -6.836 -8.592 -9.211 1.00 43.31 265 GLU A O 1
ATOM 3635 N N . VAL A 1 266 ? -6.736 -9.483 -7.142 1.00 38.66 266 VAL A N 1
ATOM 3636 C CA . VAL A 1 266 ? -8.166 -9.362 -6.882 1.00 36.88 266 VAL A CA 1
ATOM 3637 C C . VAL A 1 266 ? -8.594 -7.897 -6.847 1.00 37.92 266 VAL A C 1
ATOM 3638 O O . VAL A 1 266 ? -9.569 -7.516 -7.494 1.00 45.50 266 VAL A O 1
ATOM 3651 N N . ILE A 1 267 ? -7.863 -7.080 -6.093 1.00 40.97 267 ILE A N 1
ATOM 3652 C CA . ILE A 1 267 ? -8.148 -5.652 -6.007 1.00 40.61 267 ILE A CA 1
ATOM 3653 C C . ILE A 1 267 ? -8.129 -5.016 -7.396 1.00 42.17 267 ILE A C 1
ATOM 3654 O O . ILE A 1 267 ? -9.033 -4.258 -7.749 1.00 46.90 267 ILE A O 1
ATOM 3670 N N . ASP A 1 268 ? -7.107 -5.336 -8.184 1.00 58.67 268 ASP A N 1
ATOM 3671 C CA . ASP A 1 268 ? -6.984 -4.787 -9.529 1.00 49.70 268 ASP A CA 1
ATOM 3672 C C . ASP A 1 268 ? -8.149 -5.223 -10.411 1.00 44.11 268 ASP A C 1
ATOM 3673 O O . ASP A 1 268 ? -8.638 -4.445 -11.230 1.00 46.71 268 ASP A O 1
ATOM 3682 N N . ALA A 1 269 ? -8.593 -6.463 -10.239 1.00 43.77 269 ALA A N 1
ATOM 3683 C CA . ALA A 1 269 ? -9.707 -6.985 -11.022 1.00 41.69 269 ALA A CA 1
ATOM 3684 C C . ALA A 1 269 ? -10.985 -6.221 -10.702 1.00 43.18 269 ALA A C 1
ATOM 3685 O O . ALA A 1 269 ? -11.724 -5.826 -11.604 1.00 46.72 269 ALA A O 1
ATOM 3692 N N . MET A 1 270 ? -11.239 -6.016 -9.413 1.00 44.08 270 MET A N 1
ATOM 3693 C CA . MET A 1 270 ? -12.382 -5.222 -8.981 1.00 46.95 270 MET A CA 1
ATOM 3694 C C . MET A 1 270 ? -12.296 -3.807 -9.541 1.00 44.72 270 MET A C 1
ATOM 3695 O O . MET A 1 270 ? -13.274 -3.274 -10.062 1.00 49.82 270 MET A O 1
ATOM 3709 N N . MET A 1 271 ? -11.118 -3.205 -9.432 1.00 51.79 271 MET A N 1
ATOM 3710 C CA . MET A 1 271 ? -10.930 -1.824 -9.857 1.00 51.27 271 MET A CA 1
ATOM 3711 C C . MET A 1 271 ? -10.907 -1.677 -11.380 1.00 46.32 271 MET A C 1
ATOM 3712 O O . MET A 1 271 ? -11.035 -0.568 -11.899 1.00 49.37 271 MET A O 1
ATOM 3726 N N . SER A 1 272 ? -10.753 -2.787 -12.097 1.00 52.25 272 SER A N 1
ATOM 3727 C CA . SER A 1 272 ? -10.686 -2.735 -13.557 1.00 54.47 272 SER A CA 1
ATOM 3728 C C . SER A 1 272 ? -12.049 -2.407 -14.166 1.00 57.54 272 SER A C 1
ATOM 3729 O O . SER A 1 272 ? -12.139 -2.046 -15.339 1.00 65.07 272 SER A O 1
ATOM 3737 N N . TYR A 1 273 ? -13.105 -2.536 -13.365 1.00 60.35 273 TYR A N 1
ATOM 3738 C CA . TYR A 1 273 ? -14.453 -2.174 -13.796 1.00 61.09 273 TYR A CA 1
ATOM 3739 C C . TYR A 1 273 ? -14.852 -0.789 -13.281 1.00 73.90 273 TYR A C 1
ATOM 3740 O O . TYR A 1 273 ? -16.022 -0.416 -13.336 1.00 71.74 273 TYR A O 1
ATOM 3758 N N . ALA A 1 274 ? -13.880 -0.034 -12.775 1.00 78.06 274 ALA A N 1
ATOM 3759 C CA . ALA A 1 274 ? -14.149 1.288 -12.209 1.00 77.69 274 ALA A CA 1
ATOM 3760 C C . ALA A 1 274 ? -14.686 2.261 -13.258 1.00 84.56 274 ALA A C 1
ATOM 3761 O O . ALA A 1 274 ? -15.790 2.791 -13.121 1.00 91.01 274 ALA A O 1
ATOM 3768 N N . ASP A 1 275 ? -13.898 2.485 -14.305 1.00 84.81 275 ASP A N 1
ATOM 3769 C CA . ASP A 1 275 ? -14.250 3.416 -15.375 1.00 92.83 275 ASP A CA 1
ATOM 3770 C C . ASP A 1 275 ? -15.521 3.011 -16.126 1.00 87.63 275 ASP A C 1
ATOM 3771 O O . ASP A 1 275 ? -16.050 3.781 -16.929 1.00 88.61 275 ASP A O 1
ATOM 3780 N N . HIS A 1 276 ? -15.999 1.800 -15.862 1.00 78.62 276 HIS A N 1
ATOM 3781 C CA . HIS A 1 276 ? -17.177 1.251 -16.527 1.00 90.48 276 HIS A CA 1
ATOM 3782 C C . HIS A 1 276 ? -18.453 1.858 -15.914 1.00 97.41 276 HIS A C 1
ATOM 3783 O O . HIS A 1 276 ? -18.749 1.604 -14.747 1.00 102.23 276 HIS A O 1
ATOM 3797 N N . PRO A 1 277 ? -19.210 2.661 -16.697 1.00 93.29 277 PRO A N 1
ATOM 3798 C CA . PRO A 1 277 ? -20.249 3.565 -16.168 1.00 90.54 277 PRO A CA 1
ATOM 3799 C C . PRO A 1 277 ? -21.261 2.984 -15.175 1.00 80.14 277 PRO A C 1
ATOM 3800 O O . PRO A 1 277 ? -21.899 3.772 -14.479 1.00 77.22 277 PRO A O 1
ATOM 3811 N N . ASP A 1 278 ? -21.420 1.666 -15.104 1.00 81.98 278 ASP A N 1
ATOM 3812 C CA . ASP A 1 278 ? -22.371 1.083 -14.158 1.00 85.08 278 ASP A CA 1
ATOM 3813 C C . ASP A 1 278 ? -21.926 1.366 -12.726 1.00 81.74 278 ASP A C 1
ATOM 3814 O O . ASP A 1 278 ? -22.749 1.585 -11.838 1.00 75.23 278 ASP A O 1
ATOM 3823 N N . TYR A 1 279 ? -20.615 1.359 -12.514 1.00 87.16 279 TYR A N 1
ATOM 3824 C CA . TYR A 1 279 ? -20.035 1.690 -11.219 1.00 81.09 279 TYR A CA 1
ATOM 3825 C C . TYR A 1 279 ? -20.325 3.140 -10.846 1.00 79.02 279 TYR A C 1
ATOM 3826 O O . TYR A 1 279 ? -20.685 3.438 -9.707 1.00 70.59 279 TYR A O 1
ATOM 3844 N N . ALA A 1 280 ? -20.165 4.037 -11.815 1.00 85.63 280 ALA A N 1
ATOM 3845 C CA . ALA A 1 280 ? -20.418 5.458 -11.600 1.00 90.53 280 ALA A CA 1
ATOM 3846 C C . ALA A 1 280 ? -21.882 5.714 -11.250 1.00 98.47 280 ALA A C 1
ATOM 3847 O O . ALA A 1 280 ? -22.196 6.654 -10.522 1.00 100.99 280 ALA A O 1
ATOM 3854 N N . ARG A 1 281 ? -22.775 4.883 -11.779 1.00 96.88 281 ARG A N 1
ATOM 3855 C CA . ARG A 1 281 ? -24.188 4.961 -11.428 1.00 79.08 281 ARG A CA 1
ATOM 3856 C C . ARG A 1 281 ? -24.391 4.564 -9.972 1.00 75.61 281 ARG A C 1
ATOM 3857 O O . ARG A 1 281 ? -25.043 5.277 -9.210 1.00 76.25 281 ARG A O 1
ATOM 3878 N N . ARG A 1 282 ? -23.829 3.421 -9.590 1.00 74.33 282 ARG A N 1
ATOM 3879 C CA . ARG A 1 282 ? -23.967 2.930 -8.225 1.00 72.66 282 ARG A CA 1
ATOM 3880 C C . ARG A 1 282 ? -23.329 3.904 -7.228 1.00 80.91 282 ARG A C 1
ATOM 3881 O O . ARG A 1 282 ? -23.817 4.053 -6.107 1.00 76.78 282 ARG A O 1
ATOM 3902 N N . MET A 1 283 ? -22.245 4.564 -7.639 1.00 82.93 283 MET A N 1
ATOM 3903 C CA . MET A 1 283 ? -21.658 5.654 -6.856 1.00 101.67 283 MET A CA 1
ATOM 3904 C C . MET A 1 283 ? -22.705 6.708 -6.522 1.00 96.44 283 MET A C 1
ATOM 3905 O O . MET A 1 283 ? -22.891 7.081 -5.362 1.00 100.00 283 MET A O 1
ATOM 3919 N N . LYS A 1 284 ? -23.384 7.179 -7.562 1.00 84.06 284 LYS A N 1
ATOM 3920 C CA . LYS A 1 284 ? -24.303 8.305 -7.461 1.00 86.72 284 LYS A CA 1
ATOM 3921 C C . LYS A 1 284 ? -25.477 8.008 -6.526 1.00 86.61 284 LYS A C 1
ATOM 3922 O O . LYS A 1 284 ? -25.964 8.897 -5.826 1.00 82.97 284 LYS A O 1
ATOM 3941 N N . ILE A 1 285 ? -25.920 6.754 -6.515 1.00 85.35 285 ILE A N 1
ATOM 3942 C CA . ILE A 1 285 ? -27.058 6.344 -5.697 1.00 96.21 285 ILE A CA 1
ATOM 3943 C C . ILE A 1 285 ? -26.740 6.454 -4.207 1.00 103.94 285 ILE A C 1
ATOM 3944 O O . ILE A 1 285 ? -27.571 6.910 -3.422 1.00 98.34 285 ILE A O 1
ATOM 3960 N N . ARG A 1 286 ? -25.538 6.036 -3.823 1.00 98.11 286 ARG A N 1
ATOM 3961 C CA . ARG A 1 286 ? -25.135 6.056 -2.421 1.00 85.45 286 ARG A CA 1
ATOM 3962 C C . ARG A 1 286 ? -24.848 7.471 -1.941 1.00 86.64 286 ARG A C 1
ATOM 3963 O O . ARG A 1 286 ? -25.231 7.842 -0.832 1.00 92.44 286 ARG A O 1
ATOM 3984 N N . GLU A 1 287 ? -24.164 8.251 -2.775 1.00 85.93 287 GLU A N 1
ATOM 3985 C CA . GLU A 1 287 ? -23.918 9.659 -2.483 1.00 93.22 287 GLU A CA 1
ATOM 3986 C C . GLU A 1 287 ? -25.225 10.366 -2.132 1.00 104.68 287 GLU A C 1
ATOM 3987 O O . GLU A 1 287 ? -25.262 11.208 -1.234 1.00 100.66 287 GLU A O 1
ATOM 3999 N N . GLN A 1 288 ? -26.295 10.012 -2.836 1.00 111.66 288 GLN A N 1
ATOM 4000 C CA . GLN A 1 288 ? -27.610 10.567 -2.544 1.00 108.89 288 GLN A CA 1
ATOM 4001 C C . GLN A 1 288 ? -28.169 9.986 -1.249 1.00 98.80 288 GLN A C 1
ATOM 4002 O O . GLN A 1 288 ? -28.752 10.703 -0.436 1.00 93.37 288 GLN A O 1
ATOM 4016 N N . MET A 1 289 ? -27.989 8.682 -1.069 1.00 92.07 289 MET A N 1
ATOM 4017 C CA . MET A 1 289 ? -28.453 8.002 0.134 1.00 100.83 289 MET A CA 1
ATOM 4018 C C . MET A 1 289 ? -27.590 8.364 1.342 1.00 109.89 289 MET A C 1
ATOM 4019 O O . MET A 1 289 ? -27.985 8.136 2.486 1.00 104.36 289 MET A O 1
ATOM 4033 N N . LYS A 1 290 ? -26.410 8.922 1.081 1.00 119.79 290 LYS A N 1
ATOM 4034 C CA . LYS A 1 290 ? -25.542 9.422 2.144 1.00 113.08 290 LYS A CA 1
ATOM 4035 C C . LYS A 1 290 ? -26.142 10.711 2.690 1.00 106.38 290 LYS A C 1
ATOM 4036 O O . LYS A 1 290 ? -26.138 10.955 3.898 1.00 97.10 290 LYS A O 1
ATOM 4055 N N . ARG A 1 291 ? -26.658 11.534 1.780 1.00 107.18 291 ARG A N 1
ATOM 4056 C CA . ARG A 1 291 ? -27.584 12.599 2.137 1.00 111.93 291 ARG A CA 1
ATOM 4057 C C . ARG A 1 291 ? -28.924 11.934 2.440 1.00 124.74 291 ARG A C 1
ATOM 4058 O O . ARG A 1 291 ? -28.968 10.735 2.710 1.00 129.09 291 ARG A O 1
ATOM 4079 N N . ASP A 1 292 ? -30.013 12.694 2.404 1.00 131.40 292 ASP A N 1
ATOM 4080 C CA . ASP A 1 292 ? -31.359 12.127 2.542 1.00 124.01 292 ASP A CA 1
ATOM 4081 C C . ASP A 1 292 ? -31.645 11.427 3.882 1.00 112.49 292 ASP A C 1
ATOM 4082 O O . ASP A 1 292 ? -32.697 11.659 4.476 1.00 107.74 292 ASP A O 1
ATOM 4091 N N . MET A 1 293 ? -30.727 10.582 4.356 1.00 110.53 293 MET A N 1
ATOM 4092 C CA . MET A 1 293 ? -31.007 9.692 5.484 1.00 108.22 293 MET A CA 1
ATOM 4093 C C . MET A 1 293 ? -30.048 9.840 6.669 1.00 115.41 293 MET A C 1
ATOM 4094 O O . MET A 1 293 ? -28.919 10.303 6.507 1.00 107.12 293 MET A O 1
ATOM 4108 N N . PRO A 1 294 ? -30.502 9.426 7.868 1.00 125.61 294 PRO A N 1
ATOM 4109 C CA . PRO A 1 294 ? -29.710 9.451 9.106 1.00 125.78 294 PRO A CA 1
ATOM 4110 C C . PRO A 1 294 ? -28.614 8.387 9.148 1.00 121.53 294 PRO A C 1
ATOM 4111 O O . PRO A 1 294 ? -28.898 7.218 9.412 1.00 107.99 294 PRO A O 1
ATOM 4122 N N . GLY A 1 295 ? -27.375 8.795 8.894 1.00 121.41 295 GLY A N 1
ATOM 4123 C CA . GLY A 1 295 ? -26.242 7.891 8.967 1.00 103.04 295 GLY A CA 1
ATOM 4124 C C . GLY A 1 295 ? -26.180 6.945 7.784 1.00 92.15 295 GLY A C 1
ATOM 4125 O O . GLY A 1 295 ? -25.181 6.256 7.581 1.00 100.80 295 GLY A O 1
#

InterPro domains:
  IPR002347 Short-chain dehydrogenase/reductase SDR [PF00106] (7-200)
  IPR002347 Short-chain dehydrogenase/reductase SDR [PR00080] (83-94)
  IPR002347 Short-chain dehydrogenase/reductase SDR [PR00080] (137-145)
  IPR002347 Short-chain dehydrogenase/reductase SDR [PR00080] (157-176)
  IPR002347 Short-chain dehydrogenase/reductase SDR [PR00081] (8-25)
  IPR002347 Short-chain dehydrogenase/reductase SDR [PR00081] (83-94)
  IPR002347 Short-chain dehydrogenase/reductase SDR [PR00081] (131-147)
  IPR002347 Short-chain dehydrogenase/reductase SDR [PR00081] (157-176)
  IPR002347 Short-chain dehydrogenase/reductase SDR [PR00081] (178-195)
  IPR020904 Short-chain dehydrogenase/reductase, conserved site [PS00061] (144-172)
  IPR036291 NAD(P)-binding domain superfamily [SSF51735] (1-249)